Protein AF-0000000068869388 (afdb_homodimer)

Secondary structure (DSSP, 8-state):
--------------------STT-----S--------EEEEEEHHHHHTSTT---SHHHHHHHHTT--SEEEEEEEPPPTTPPPEEE-STTEEEE---SSGGG---HHHHHHHHHHSSS-S-TT--EEEE---HHHHHHHHHTT-EEE-HHHIIIIIHHHHTT----GGGS-TT-----/--------------------STT-----S--------EEEEEEHHHHHTSTTPPPSHHHHHHHHTT--SEEEEEEEPPPTTPPPEEE-STTEEEE---SSGGG---HHHHHHHHHHSSS-S-TT--EEEE---HHHHHHHHHTT-EEE-HHHIIIIIHHHHTT----GGGS-TT-----

Sequence (358 aa):
MWLAPCLLGLVALRPAANLPVAMLAPPERRDRMQRSRAVIYVDGNNLMAQRKVTKGREALAARLAGVRGAEVVLVFDGREGESHVESGHDPRVVVTSGGEGSERESADEWIVEQLYGGTSPSRTTDVSIVTADKLLRREAQRAAAATINPVKFWRRYLPRLKGLKTDYSNAPRGEPEDAMWLAPCLLGLVALRPAANLPVAMLAPPERRDRMQRSRAVIYVDGNNLMAQRKVTKGREALAARLAGVRGAEVVLVFDGREGESHVESGHDPRVVVTSGGEGSERESADEWIVEQLYGGTSPSRTTDVSIVTADKLLRREAQRAAAATINPVKFWRRYLPRLKGLKTDYSNAPRGEPEDA

Structure (mmCIF, N/CA/C/O backbone):
data_AF-0000000068869388-model_v1
#
loop_
_entity.id
_entity.type
_entity.pdbx_description
1 polymer 'RNase NYN domain-containing protein'
#
loop_
_atom_site.group_PDB
_atom_site.id
_atom_site.type_symbol
_atom_site.label_atom_id
_atom_site.label_alt_id
_atom_site.label_comp_id
_atom_site.label_asym_id
_atom_site.label_entity_id
_atom_site.label_seq_id
_atom_site.pdbx_PDB_ins_code
_atom_site.Cartn_x
_atom_site.Cartn_y
_atom_site.Cartn_z
_atom_site.occupancy
_atom_site.B_iso_or_equiv
_atom_site.auth_seq_id
_atom_site.auth_comp_id
_atom_site.auth_asym_id
_atom_site.auth_atom_id
_atom_site.pdbx_PDB_model_num
ATOM 1 N N . MET A 1 1 ? 49.438 -98.25 24.859 1 31.75 1 MET A N 1
ATOM 2 C CA . MET A 1 1 ? 48.375 -97.25 24.781 1 31.75 1 MET A CA 1
ATOM 3 C C . MET A 1 1 ? 48.844 -96 24.016 1 31.75 1 MET A C 1
ATOM 5 O O . MET A 1 1 ? 49.656 -95.188 24.516 1 31.75 1 MET A O 1
ATOM 9 N N . TRP A 1 2 ? 48.906 -96.125 22.625 1 33.31 2 TRP A N 1
ATOM 10 C CA . TRP A 1 2 ? 49.562 -95.438 21.516 1 33.31 2 TRP A CA 1
ATOM 11 C C . TRP A 1 2 ? 48.969 -94.062 21.281 1 33.31 2 TRP A C 1
ATOM 13 O O . TRP A 1 2 ? 47.75 -93.875 21.297 1 33.31 2 TRP A O 1
ATOM 23 N N . LEU A 1 3 ? 49.656 -92.938 21.641 1 37.38 3 LEU A N 1
ATOM 24 C CA . LEU A 1 3 ? 49.5 -91.5 21.672 1 37.38 3 LEU A CA 1
ATOM 25 C C . LEU A 1 3 ? 49.281 -90.938 20.281 1 37.38 3 LEU A C 1
ATOM 27 O O . LEU A 1 3 ? 50.156 -91.125 19.406 1 37.38 3 LEU A O 1
ATOM 31 N N . ALA A 1 4 ? 48.062 -91 19.703 1 41.34 4 ALA A N 1
ATOM 32 C CA . ALA A 1 4 ? 47.719 -90.75 18.312 1 41.34 4 ALA A CA 1
ATOM 33 C C . ALA A 1 4 ? 48 -89.312 17.969 1 41.34 4 ALA A C 1
ATOM 35 O O . ALA A 1 4 ? 47.594 -88.375 18.719 1 41.34 4 ALA A O 1
ATOM 36 N N . PRO A 1 5 ? 48.906 -88.938 17.047 1 40.25 5 PRO A N 1
ATOM 37 C CA . PRO A 1 5 ? 49.438 -87.625 16.688 1 40.25 5 PRO A CA 1
ATOM 38 C C . PRO A 1 5 ? 48.344 -86.688 16.141 1 40.25 5 PRO A C 1
ATOM 40 O O . PRO A 1 5 ? 47.438 -87.188 15.469 1 40.25 5 PRO A O 1
ATOM 43 N N . CYS A 1 6 ? 48 -85.625 16.812 1 39.12 6 CYS A N 1
ATOM 44 C CA . CYS A 1 6 ? 46.969 -84.562 16.594 1 39.12 6 CYS A CA 1
ATOM 45 C C . CYS A 1 6 ? 47.281 -83.75 15.336 1 39.12 6 CYS A C 1
ATOM 47 O O . CYS A 1 6 ? 48.312 -83.062 15.266 1 39.12 6 CYS A O 1
ATOM 49 N N . LEU A 1 7 ? 47.094 -84.375 14.133 1 36.12 7 LEU A N 1
ATOM 50 C CA . LEU A 1 7 ? 47.438 -83.688 12.867 1 36.12 7 LEU A CA 1
ATOM 51 C C . LEU A 1 7 ? 46.812 -82.312 12.75 1 36.12 7 LEU A C 1
ATOM 53 O O . LEU A 1 7 ? 45.594 -82.188 12.844 1 36.12 7 LEU A O 1
ATOM 57 N N . LEU A 1 8 ? 47.531 -81.25 13 1 37.53 8 LEU A N 1
ATOM 58 C CA . LEU A 1 8 ? 47.281 -79.812 12.93 1 37.53 8 LEU A CA 1
ATOM 59 C C . LEU A 1 8 ? 46.812 -79.438 11.531 1 37.53 8 LEU A C 1
ATOM 61 O O . LEU A 1 8 ? 47.562 -79.625 10.555 1 37.53 8 LEU A O 1
ATOM 65 N N . GLY A 1 9 ? 45.531 -79.625 11.188 1 34.81 9 GLY A N 1
ATOM 66 C CA . GLY A 1 9 ? 44.969 -79.312 9.875 1 34.81 9 GLY A CA 1
ATOM 67 C C . GLY A 1 9 ? 45.219 -77.938 9.367 1 34.81 9 GLY A C 1
ATOM 68 O O . GLY A 1 9 ? 45.062 -76.938 10.102 1 34.81 9 GLY A O 1
ATOM 69 N N . LEU A 1 10 ? 46.125 -77.75 8.406 1 36.97 10 LEU A N 1
ATOM 70 C CA . LEU A 1 10 ? 46.562 -76.562 7.684 1 36.97 10 LEU A CA 1
ATOM 71 C C . LEU A 1 10 ? 45.344 -75.812 7.113 1 36.97 10 LEU A C 1
ATOM 73 O O . LEU A 1 10 ? 44.594 -76.375 6.32 1 36.97 10 LEU A O 1
ATOM 77 N N . VAL A 1 11 ? 44.812 -74.812 7.82 1 36.09 11 VAL A N 1
ATOM 78 C CA . VAL A 1 11 ? 43.719 -73.938 7.426 1 36.09 11 VAL A CA 1
ATOM 79 C C . VAL A 1 11 ? 44.094 -73.188 6.141 1 36.09 11 VAL A C 1
ATOM 81 O O . VAL A 1 11 ? 45.062 -72.438 6.102 1 36.09 11 VAL A O 1
ATOM 84 N N . ALA A 1 12 ? 43.875 -73.812 4.938 1 37.16 12 ALA A N 1
ATOM 85 C CA . ALA A 1 12 ? 44.125 -73.188 3.643 1 37.16 12 ALA A CA 1
ATOM 86 C C . ALA A 1 12 ? 43.469 -71.812 3.582 1 37.16 12 ALA A C 1
ATOM 88 O O . ALA A 1 12 ? 42.25 -71.688 3.846 1 37.16 12 ALA A O 1
ATOM 89 N N . LEU A 1 13 ? 44.188 -70.75 3.766 1 37.06 13 LEU A N 1
ATOM 90 C CA . LEU A 1 13 ? 43.812 -69.375 3.645 1 37.06 13 LEU A CA 1
ATOM 91 C C . LEU A 1 13 ? 43.219 -69.062 2.277 1 37.06 13 LEU A C 1
ATOM 93 O O . LEU A 1 13 ? 43.844 -69.312 1.246 1 37.06 13 LEU A O 1
ATOM 97 N N . ARG A 1 14 ? 41.906 -69.312 2.107 1 39.53 14 ARG A N 1
ATOM 98 C CA . ARG A 1 14 ? 41.219 -69 0.845 1 39.53 14 ARG A CA 1
ATOM 99 C C . ARG A 1 14 ? 41.594 -67.625 0.32 1 39.53 14 ARG A C 1
ATOM 101 O O . ARG A 1 14 ? 41.625 -66.688 1.077 1 39.53 14 ARG A O 1
ATOM 108 N N . PRO A 1 15 ? 42.219 -67.562 -0.832 1 37.34 15 PRO A N 1
ATOM 109 C CA . PRO A 1 15 ? 42.625 -66.312 -1.414 1 37.34 15 PRO A CA 1
ATOM 110 C C . PRO A 1 15 ? 41.531 -65.25 -1.364 1 37.34 15 PRO A C 1
ATOM 112 O O . PRO A 1 15 ? 40.344 -65.562 -1.34 1 37.34 15 PRO A O 1
ATOM 115 N N . ALA A 1 16 ? 41.844 -64.062 -0.867 1 36.88 16 ALA A N 1
ATOM 116 C CA . ALA A 1 16 ? 41.062 -62.812 -0.745 1 36.88 16 ALA A CA 1
ATOM 117 C C . ALA A 1 16 ? 40.375 -62.469 -2.059 1 36.88 16 ALA A C 1
ATOM 119 O O . ALA A 1 16 ? 41 -62.5 -3.123 1 36.88 16 ALA A O 1
ATOM 120 N N . ALA A 1 17 ? 39.062 -62.719 -2.084 1 36.84 17 ALA A N 1
ATOM 121 C CA . ALA A 1 17 ? 38.125 -62.406 -3.174 1 36.84 17 ALA A CA 1
ATOM 122 C C . ALA A 1 17 ? 38.438 -61.062 -3.787 1 36.84 17 ALA A C 1
ATOM 124 O O . ALA A 1 17 ? 39 -60.188 -3.121 1 36.84 17 ALA A O 1
ATOM 125 N N . ASN A 1 18 ? 38.531 -60.969 -5.133 1 38.16 18 ASN A N 1
ATOM 126 C CA . ASN A 1 18 ? 38.719 -59.844 -6.043 1 38.16 18 ASN A CA 1
ATOM 127 C C . ASN A 1 18 ? 37.875 -58.656 -5.613 1 38.16 18 ASN A C 1
ATOM 129 O O . ASN A 1 18 ? 36.688 -58.781 -5.336 1 38.16 18 ASN A O 1
ATOM 133 N N . LEU A 1 19 ? 38.5 -57.625 -5.02 1 40.81 19 LEU A N 1
ATOM 134 C CA . LEU A 1 19 ? 37.875 -56.344 -4.707 1 40.81 19 LEU A CA 1
ATOM 135 C C . LEU A 1 19 ? 37.125 -55.781 -5.906 1 40.81 19 LEU A C 1
ATOM 137 O O . LEU A 1 19 ? 37.656 -55.75 -7.02 1 40.81 19 LEU A O 1
ATOM 141 N N . PRO A 1 20 ? 35.781 -55.969 -5.969 1 38.16 20 PRO A N 1
ATOM 142 C CA . PRO A 1 20 ? 35.031 -55.531 -7.148 1 38.16 20 PRO A CA 1
ATOM 143 C C . PRO A 1 20 ? 35.438 -54.094 -7.574 1 38.16 20 PRO A C 1
ATOM 145 O O . PRO A 1 20 ? 35.688 -53.25 -6.727 1 38.16 20 PRO A O 1
ATOM 148 N N . VAL A 1 21 ? 36.062 -53.875 -8.758 1 40.44 21 VAL A N 1
ATOM 149 C CA . VAL A 1 21 ? 36.375 -52.656 -9.492 1 40.44 21 VAL A CA 1
ATOM 150 C C . VAL A 1 21 ? 35.156 -51.719 -9.484 1 40.44 21 VAL A C 1
ATOM 152 O O . VAL A 1 21 ? 35.156 -50.688 -10.172 1 40.44 21 VAL A O 1
ATOM 155 N N . ALA A 1 22 ? 33.969 -52.188 -8.992 1 39.66 22 ALA A N 1
ATOM 156 C CA . ALA A 1 22 ? 32.781 -51.406 -9.266 1 39.66 22 ALA A CA 1
ATOM 157 C C . ALA A 1 22 ? 32.906 -50 -8.711 1 39.66 22 ALA A C 1
ATOM 159 O O . ALA A 1 22 ? 31.953 -49.219 -8.703 1 39.66 22 ALA A O 1
ATOM 160 N N . MET A 1 23 ? 34 -49.656 -7.965 1 38.88 23 MET A N 1
ATOM 161 C CA . MET A 1 23 ? 33.875 -48.375 -7.266 1 38.88 23 MET A CA 1
ATOM 162 C C . MET A 1 23 ? 33.812 -47.219 -8.25 1 38.88 23 MET A C 1
ATOM 164 O O . MET A 1 23 ? 33.438 -46.125 -7.891 1 38.88 23 MET A O 1
ATOM 168 N N . LEU A 1 24 ? 34.656 -47.344 -9.305 1 38.91 24 LEU A N 1
ATOM 169 C CA . LEU A 1 24 ? 34.875 -46.062 -9.961 1 38.91 24 LEU A CA 1
ATOM 170 C C . LEU A 1 24 ? 33.625 -45.656 -10.734 1 38.91 24 LEU A C 1
ATOM 172 O O . LEU A 1 24 ? 33.531 -45.875 -11.945 1 38.91 24 LEU A O 1
ATOM 176 N N . ALA A 1 25 ? 32.5 -46.062 -10.43 1 40.09 25 ALA A N 1
ATOM 177 C CA . ALA A 1 25 ? 31.484 -45.469 -11.32 1 40.09 25 ALA A CA 1
ATOM 178 C C . ALA A 1 25 ? 31.641 -43.969 -11.422 1 40.09 25 ALA A C 1
ATOM 180 O O . ALA A 1 25 ? 31.812 -43.281 -10.414 1 40.09 25 ALA A O 1
ATOM 181 N N . PRO A 1 26 ? 32.156 -43.438 -12.57 1 41.59 26 PRO A N 1
ATOM 182 C CA . PRO A 1 26 ? 32.281 -42 -12.625 1 41.59 26 PRO A CA 1
ATOM 183 C C . PRO A 1 26 ? 31.047 -41.25 -12.047 1 41.59 26 PRO A C 1
ATOM 185 O O . PRO A 1 26 ? 29.953 -41.812 -12.062 1 41.59 26 PRO A O 1
ATOM 188 N N . PRO A 1 27 ? 31.25 -40.406 -11.078 1 41.66 27 PRO A N 1
ATOM 189 C CA . PRO A 1 27 ? 30.078 -39.656 -10.625 1 41.66 27 PRO A CA 1
ATOM 190 C C . PRO A 1 27 ? 29.172 -39.219 -11.773 1 41.66 27 PRO A C 1
ATOM 192 O O . PRO A 1 27 ? 29.625 -38.5 -12.68 1 41.66 27 PRO A O 1
ATOM 195 N N . GLU A 1 28 ? 28.438 -40.031 -12.5 1 36.59 28 GLU A N 1
ATOM 196 C CA . GLU A 1 28 ? 27.484 -39.562 -13.508 1 36.59 28 GLU A CA 1
ATOM 197 C C . GLU A 1 28 ? 27.031 -38.156 -13.242 1 36.59 28 GLU A C 1
ATOM 199 O O . GLU A 1 28 ? 27.234 -37.625 -12.148 1 36.59 28 GLU A O 1
ATOM 204 N N . ARG A 1 29 ? 25.828 -37.688 -14.094 1 38.09 29 ARG A N 1
ATOM 205 C CA . ARG A 1 29 ? 25.109 -36.469 -14.453 1 38.09 29 ARG A CA 1
ATOM 206 C C . ARG A 1 29 ? 24.516 -35.812 -13.227 1 38.09 29 ARG A C 1
ATOM 208 O O . ARG A 1 29 ? 23.359 -36.094 -12.859 1 38.09 29 ARG A O 1
ATOM 215 N N . ARG A 1 30 ? 24.953 -36.031 -12.125 1 40.06 30 ARG A N 1
ATOM 216 C CA . ARG A 1 30 ? 24.484 -35.125 -11.094 1 40.06 30 ARG A CA 1
ATOM 217 C C . ARG A 1 30 ? 24.406 -33.688 -11.609 1 40.06 30 ARG A C 1
ATOM 219 O O . ARG A 1 30 ? 24.141 -32.75 -10.844 1 40.06 30 ARG A O 1
ATOM 226 N N . ASP A 1 31 ? 25.234 -33.375 -12.562 1 37 31 ASP A N 1
ATOM 227 C CA . ASP A 1 31 ? 25.203 -31.984 -13.031 1 37 31 ASP A CA 1
ATOM 228 C C . ASP A 1 31 ? 23.781 -31.578 -13.438 1 37 31 ASP A C 1
ATOM 230 O O . ASP A 1 31 ? 23.609 -30.812 -14.383 1 37 31 ASP A O 1
ATOM 234 N N . ARG A 1 32 ? 22.797 -32.375 -13.391 1 37.47 32 ARG A N 1
ATOM 235 C CA . ARG A 1 32 ? 21.531 -31.688 -13.594 1 37.47 32 ARG A CA 1
ATOM 236 C C . ARG A 1 32 ? 21.531 -30.312 -12.922 1 37.47 32 ARG A C 1
ATOM 238 O O . ARG A 1 32 ? 21.656 -30.219 -11.703 1 37.47 32 ARG A O 1
ATOM 245 N N . MET A 1 33 ? 22.188 -29.281 -13.461 1 39.31 33 MET A N 1
ATOM 246 C CA . MET A 1 33 ? 22.094 -27.875 -13.086 1 39.31 33 MET A CA 1
ATOM 247 C C . MET A 1 33 ? 20.797 -27.594 -12.328 1 39.31 33 MET A C 1
ATOM 249 O O . MET A 1 33 ? 19.703 -27.828 -12.844 1 39.31 33 MET A O 1
ATOM 253 N N . GLN A 1 34 ? 20.609 -27.891 -11.195 1 42.22 34 GLN A N 1
ATOM 254 C CA . GLN A 1 34 ? 19.516 -27.438 -10.328 1 42.22 34 GLN A CA 1
ATOM 255 C C . GLN A 1 34 ? 18.859 -26.188 -10.875 1 42.22 34 GLN A C 1
ATOM 257 O O . GLN A 1 34 ? 19.422 -25.094 -10.766 1 42.22 34 GLN A O 1
ATOM 262 N N . ARG A 1 35 ? 18.453 -26.062 -12.125 1 48.44 35 ARG A N 1
ATOM 263 C CA . ARG A 1 35 ? 17.75 -24.922 -12.703 1 48.44 35 ARG A CA 1
ATOM 264 C C . ARG A 1 35 ? 17 -24.141 -11.625 1 48.44 35 ARG A C 1
ATOM 266 O O . ARG A 1 35 ? 16.188 -24.719 -10.898 1 48.44 35 ARG A O 1
ATOM 273 N N . SER A 1 36 ? 17.641 -23.391 -10.938 1 56.53 36 SER A N 1
ATOM 274 C CA . SER A 1 36 ? 17.109 -22.453 -9.953 1 56.53 36 SER A CA 1
ATOM 275 C C . SER A 1 36 ? 15.688 -22.031 -10.312 1 56.53 36 SER A C 1
ATOM 277 O O . SER A 1 36 ? 15.445 -21.516 -11.414 1 56.53 36 SER A O 1
ATOM 279 N N . ARG A 1 37 ? 14.586 -22.828 -9.906 1 75.38 37 ARG A N 1
ATOM 280 C CA . ARG A 1 37 ? 13.18 -22.672 -10.258 1 75.38 37 ARG A CA 1
ATOM 281 C C . ARG A 1 37 ? 12.695 -21.25 -9.984 1 75.38 37 ARG A C 1
ATOM 283 O O . ARG A 1 37 ? 12.961 -20.688 -8.914 1 75.38 37 ARG A O 1
ATOM 290 N N . ALA A 1 38 ? 12.242 -20.609 -11.102 1 91.62 38 ALA A N 1
ATOM 291 C CA . ALA A 1 38 ? 11.625 -19.281 -11.031 1 91.62 38 ALA A CA 1
ATOM 292 C C . ALA A 1 38 ? 10.43 -19.297 -10.078 1 91.62 38 ALA A C 1
ATOM 294 O O . ALA A 1 38 ? 9.789 -20.328 -9.891 1 91.62 38 ALA A O 1
ATOM 295 N N . VAL A 1 39 ? 10.328 -18.281 -9.352 1 95.44 39 VAL A N 1
ATOM 296 C CA . VAL A 1 39 ? 9.148 -18.109 -8.5 1 95.44 39 VAL A CA 1
ATOM 297 C C . VAL A 1 39 ? 8.359 -16.891 -8.953 1 95.44 39 VAL A C 1
ATOM 299 O O . VAL A 1 39 ? 8.938 -15.844 -9.25 1 95.44 39 VAL A O 1
ATOM 302 N N . ILE A 1 40 ? 7.066 -17.047 -9.062 1 97.25 40 ILE A N 1
ATOM 303 C CA . ILE A 1 40 ? 6.152 -15.953 -9.398 1 97.25 40 ILE A CA 1
ATOM 304 C C . ILE A 1 40 ? 5.207 -15.688 -8.234 1 97.25 40 ILE A C 1
ATOM 306 O O . ILE A 1 40 ? 4.359 -16.516 -7.914 1 97.25 40 ILE A O 1
ATOM 310 N N . TYR A 1 41 ? 5.371 -14.594 -7.578 1 98 41 TYR A N 1
ATOM 311 C CA . TYR A 1 41 ? 4.398 -14.148 -6.59 1 98 41 TYR A CA 1
ATOM 312 C C . TYR A 1 41 ? 3.242 -13.406 -7.254 1 98 41 TYR A C 1
ATOM 314 O O . TYR A 1 41 ? 3.459 -12.453 -8.008 1 98 41 TYR A O 1
ATOM 322 N N . VAL A 1 42 ? 2.051 -13.852 -6.969 1 98.88 42 VAL A N 1
ATOM 323 C CA . VAL A 1 42 ? 0.862 -13.242 -7.559 1 98.88 42 VAL A CA 1
ATOM 324 C C . VAL A 1 42 ? 0.046 -12.547 -6.473 1 98.88 42 VAL A C 1
ATOM 326 O O . VAL A 1 42 ? -0.423 -13.188 -5.531 1 98.88 42 VAL A O 1
ATOM 329 N N . ASP A 1 43 ? -0.081 -11.258 -6.562 1 98.75 43 ASP A N 1
ATOM 330 C CA . ASP A 1 43 ? -1.053 -10.531 -5.75 1 98.75 43 ASP A CA 1
ATOM 331 C C . ASP A 1 43 ? -2.48 -10.945 -6.105 1 98.75 43 ASP A C 1
ATOM 333 O O . ASP A 1 43 ? -3.062 -10.422 -7.059 1 98.75 43 ASP A O 1
ATOM 337 N N . GLY A 1 44 ? -2.998 -11.797 -5.328 1 98.81 44 GLY A N 1
ATOM 338 C CA . GLY A 1 44 ? -4.293 -12.391 -5.625 1 98.81 44 GLY A CA 1
ATOM 339 C C . GLY A 1 44 ? -5.426 -11.383 -5.625 1 98.81 44 GLY A C 1
ATOM 340 O O . GLY A 1 44 ? -6.336 -11.461 -6.449 1 98.81 44 GLY A O 1
ATOM 341 N N . ASN A 1 45 ? -5.43 -10.422 -4.684 1 97.5 45 ASN A N 1
ATOM 342 C CA . ASN A 1 45 ? -6.469 -9.398 -4.645 1 97.5 45 ASN A CA 1
ATOM 343 C C . ASN A 1 45 ? -6.445 -8.523 -5.898 1 97.5 45 ASN A C 1
ATOM 345 O O . ASN A 1 45 ? -7.484 -8.281 -6.512 1 97.5 45 ASN A O 1
ATOM 349 N N . ASN A 1 46 ? -5.258 -8.125 -6.238 1 96.75 46 ASN A N 1
ATOM 350 C CA . ASN A 1 46 ? -5.098 -7.273 -7.414 1 96.75 46 ASN A CA 1
ATOM 351 C C . ASN A 1 46 ? -5.453 -8.016 -8.695 1 96.75 46 ASN A C 1
ATOM 353 O O . ASN A 1 46 ? -6.109 -7.461 -9.578 1 96.75 46 ASN A O 1
ATOM 357 N N . LEU A 1 47 ? -5.062 -9.273 -8.812 1 98.31 47 LEU A N 1
ATOM 358 C CA . LEU A 1 47 ? -5.402 -10.055 -9.992 1 98.31 47 LEU A CA 1
ATOM 359 C C . LEU A 1 47 ? -6.91 -10.273 -10.086 1 98.31 47 LEU A C 1
ATOM 361 O O . LEU A 1 47 ? -7.508 -10.055 -11.141 1 98.31 47 LEU A O 1
ATOM 365 N N . MET A 1 48 ? -7.461 -10.656 -9.008 1 97.62 48 MET A N 1
ATOM 366 C CA . MET A 1 48 ? -8.883 -10.977 -8.953 1 97.62 48 MET A CA 1
ATOM 367 C C . MET A 1 48 ? -9.727 -9.742 -9.242 1 97.62 48 MET A C 1
ATOM 369 O O . MET A 1 48 ? -10.859 -9.859 -9.727 1 97.62 48 MET A O 1
ATOM 373 N N . ALA A 1 49 ? -9.25 -8.594 -9.016 1 94.62 49 ALA A N 1
ATOM 374 C CA . ALA A 1 49 ? -9.977 -7.34 -9.211 1 94.62 49 ALA A CA 1
ATOM 375 C C . ALA A 1 49 ? -10.07 -6.988 -10.695 1 94.62 49 ALA A C 1
ATOM 377 O O . ALA A 1 49 ? -10.867 -6.129 -11.086 1 94.62 49 ALA A O 1
ATOM 378 N N . GLN A 1 50 ? -9.211 -7.566 -11.492 1 95.44 50 GLN A N 1
ATOM 379 C CA . GLN A 1 50 ? -9.219 -7.254 -12.922 1 95.44 50 GLN A CA 1
ATOM 380 C C . GLN A 1 50 ? -10.492 -7.773 -13.586 1 95.44 50 GLN A C 1
ATOM 382 O O . GLN A 1 50 ? -11.047 -8.789 -13.164 1 95.44 50 GLN A O 1
ATOM 387 N N . ARG A 1 51 ? -10.836 -7.02 -14.641 1 92.69 51 ARG A N 1
ATOM 388 C CA . ARG A 1 51 ? -12 -7.449 -15.406 1 92.69 51 ARG A CA 1
ATOM 389 C C . ARG A 1 51 ? -11.742 -8.797 -16.078 1 92.69 51 ARG A C 1
ATOM 391 O O . ARG A 1 51 ? -10.641 -9.055 -16.562 1 92.69 51 ARG A O 1
ATOM 398 N N . LYS A 1 52 ? -12.695 -9.766 -16.062 1 94.5 52 LYS A N 1
ATOM 399 C CA . LYS A 1 52 ? -12.711 -11.039 -16.781 1 94.5 52 LYS A CA 1
ATOM 400 C C . LYS A 1 52 ? -11.828 -12.07 -16.094 1 94.5 52 LYS A C 1
ATOM 402 O O . LYS A 1 52 ? -11.547 -13.125 -16.656 1 94.5 52 LYS A O 1
ATOM 407 N N . VAL A 1 53 ? -11.297 -11.719 -14.969 1 96.88 53 VAL A N 1
ATOM 408 C CA . VAL A 1 53 ? -10.531 -12.688 -14.188 1 96.88 53 VAL A CA 1
ATOM 409 C C . VAL A 1 53 ? -11.461 -13.445 -13.25 1 96.88 53 VAL A C 1
ATOM 411 O O . VAL A 1 53 ? -12.391 -12.859 -12.68 1 96.88 53 VAL A O 1
ATOM 414 N N . THR A 1 54 ? -11.18 -14.711 -13.117 1 96.75 54 THR A N 1
ATOM 415 C CA . THR A 1 54 ? -11.93 -15.586 -12.227 1 96.75 54 THR A CA 1
ATOM 416 C C . THR A 1 54 ? -11.992 -14.992 -10.82 1 96.75 54 THR A C 1
ATOM 418 O O . THR A 1 54 ? -11 -14.469 -10.312 1 96.75 54 THR A O 1
ATOM 421 N N . LYS A 1 55 ? -13.203 -15.125 -10.242 1 97.31 55 LYS A N 1
ATOM 422 C CA . LYS A 1 55 ? -13.406 -14.594 -8.898 1 97.31 55 LYS A CA 1
ATOM 423 C C . LYS A 1 55 ? -13.43 -15.719 -7.863 1 97.31 55 LYS A C 1
ATOM 425 O O . LYS A 1 55 ? -13.805 -16.844 -8.18 1 97.31 55 LYS A O 1
ATOM 430 N N . GLY A 1 56 ? -12.977 -15.32 -6.629 1 97.81 56 GLY A N 1
ATOM 431 C CA . GLY A 1 56 ? -12.914 -16.297 -5.555 1 97.81 56 GLY A CA 1
ATOM 432 C C . GLY A 1 56 ? -11.539 -16.906 -5.375 1 97.81 56 GLY A C 1
ATOM 433 O O . GLY A 1 56 ? -10.875 -17.25 -6.355 1 97.81 56 GLY A O 1
ATOM 434 N N . ARG A 1 57 ? -11.148 -17.062 -4.207 1 98 57 ARG A N 1
ATOM 435 C CA . ARG A 1 57 ? -9.797 -17.516 -3.895 1 98 57 ARG A CA 1
ATOM 436 C C . ARG A 1 57 ? -9.547 -18.922 -4.426 1 98 57 ARG A C 1
ATOM 438 O O . ARG A 1 57 ? -8.539 -19.172 -5.102 1 98 57 ARG A O 1
ATOM 445 N N . GLU A 1 58 ? -10.5 -19.844 -4.125 1 97.62 58 GLU A N 1
ATOM 446 C CA . GLU A 1 58 ? -10.328 -21.234 -4.527 1 97.62 58 GLU A CA 1
ATOM 447 C C . GLU A 1 58 ? -10.383 -21.391 -6.047 1 97.62 58 GLU A C 1
ATOM 449 O O . GLU A 1 58 ? -9.586 -22.109 -6.637 1 97.62 58 GLU A O 1
ATOM 454 N N . ALA A 1 59 ? -11.305 -20.703 -6.609 1 98.19 59 ALA A N 1
ATOM 455 C CA . ALA A 1 59 ? -11.477 -20.781 -8.062 1 98.19 59 ALA A CA 1
ATOM 456 C C . ALA A 1 59 ? -10.266 -20.203 -8.781 1 98.19 59 ALA A C 1
ATOM 458 O O . ALA A 1 59 ? -9.812 -20.75 -9.789 1 98.19 59 ALA A O 1
ATOM 459 N N . LEU A 1 60 ? -9.781 -19.094 -8.266 1 98.5 60 LEU A N 1
ATOM 460 C CA . LEU A 1 60 ? -8.602 -18.484 -8.867 1 98.5 60 LEU A CA 1
ATOM 461 C C . LEU A 1 60 ? -7.395 -19.406 -8.75 1 98.5 60 LEU A C 1
ATOM 463 O O . LEU A 1 60 ? -6.641 -19.578 -9.711 1 98.5 60 LEU A O 1
ATOM 467 N N . ALA A 1 61 ? -7.219 -19.984 -7.633 1 98.5 61 ALA A N 1
ATOM 468 C CA . ALA A 1 61 ? -6.121 -20.938 -7.426 1 98.5 61 ALA A CA 1
ATOM 469 C C . ALA A 1 61 ? -6.184 -22.078 -8.438 1 98.5 61 ALA A C 1
ATOM 471 O O . ALA A 1 61 ? -5.16 -22.469 -9 1 98.5 61 ALA A O 1
ATOM 472 N N . ALA A 1 62 ? -7.379 -22.578 -8.609 1 98.06 62 ALA A N 1
ATOM 473 C CA . ALA A 1 62 ? -7.555 -23.672 -9.547 1 98.06 62 ALA A CA 1
ATOM 474 C C . ALA A 1 62 ? -7.121 -23.281 -10.953 1 98.06 62 ALA A C 1
ATOM 476 O O . ALA A 1 62 ? -6.535 -24.078 -11.688 1 98.06 62 ALA A O 1
ATOM 477 N N . ARG A 1 63 ? -7.367 -22.031 -11.273 1 97.31 63 ARG A N 1
ATOM 478 C CA . ARG A 1 63 ? -7.031 -21.547 -12.609 1 97.31 63 ARG A CA 1
ATOM 479 C C . ARG A 1 63 ? -5.523 -21.375 -12.766 1 97.31 63 ARG A C 1
ATOM 481 O O . ARG A 1 63 ? -5 -21.406 -13.883 1 97.31 63 ARG A O 1
ATOM 488 N N . LEU A 1 64 ? -4.797 -21.219 -11.711 1 98 64 LEU A N 1
ATOM 489 C CA . LEU A 1 64 ? -3.357 -20.984 -11.758 1 98 64 LEU A CA 1
ATOM 490 C C . LEU A 1 64 ? -2.586 -22.297 -11.672 1 98 64 LEU A C 1
ATOM 492 O O . LEU A 1 64 ? -1.361 -22.312 -11.812 1 98 64 LEU A O 1
ATOM 496 N N . ALA A 1 65 ? -3.309 -23.359 -11.438 1 97.25 65 ALA A N 1
ATOM 497 C CA . ALA A 1 65 ? -2.662 -24.672 -11.367 1 97.25 65 ALA A CA 1
ATOM 498 C C . ALA A 1 65 ? -2.113 -25.078 -12.727 1 97.25 65 ALA A C 1
ATOM 500 O O . ALA A 1 65 ? -2.641 -24.688 -13.766 1 97.25 65 ALA A O 1
ATOM 501 N N . GLY A 1 66 ? -1.031 -25.812 -12.664 1 95.69 66 GLY A N 1
ATOM 502 C CA . GLY A 1 66 ? -0.525 -26.422 -13.891 1 95.69 66 GLY A CA 1
ATOM 503 C C . GLY A 1 66 ? 0.541 -25.594 -14.57 1 95.69 66 GLY A C 1
ATOM 504 O O . GLY A 1 66 ? 0.889 -25.859 -15.727 1 95.69 66 GLY A O 1
ATOM 505 N N . VAL A 1 67 ? 1.013 -24.562 -13.898 1 94.62 67 VAL A N 1
ATOM 506 C CA . VAL A 1 67 ? 2.105 -23.75 -14.43 1 94.62 67 VAL A CA 1
ATOM 507 C C . VAL A 1 67 ? 3.398 -24.562 -14.43 1 94.62 67 VAL A C 1
ATOM 509 O O . VAL A 1 67 ? 3.719 -25.234 -13.438 1 94.62 67 VAL A O 1
ATOM 512 N N . ARG A 1 68 ? 4.141 -24.484 -15.516 1 92 68 ARG A N 1
ATOM 513 C CA . ARG A 1 68 ? 5.387 -25.219 -15.664 1 92 68 ARG A CA 1
ATOM 514 C C . ARG A 1 68 ? 6.59 -24.297 -15.602 1 92 68 ARG A C 1
ATOM 516 O O . ARG A 1 68 ? 6.527 -23.156 -16.094 1 92 68 ARG A O 1
ATOM 523 N N . GLY A 1 69 ? 7.688 -24.766 -15 1 89.44 69 GLY A N 1
ATOM 524 C CA . GLY A 1 69 ? 8.945 -24.031 -15.031 1 89.44 69 GLY A CA 1
ATOM 525 C C . GLY A 1 69 ? 9.055 -22.969 -13.961 1 89.44 69 GLY A C 1
ATOM 526 O O . GLY A 1 69 ? 10.062 -22.266 -13.875 1 89.44 69 GLY A O 1
ATOM 527 N N . ALA A 1 70 ? 7.988 -22.781 -13.211 1 92.69 70 ALA A N 1
ATOM 528 C CA . ALA A 1 70 ? 8.016 -21.812 -12.125 1 92.69 70 ALA A CA 1
ATOM 529 C C . ALA A 1 70 ? 7.09 -22.219 -10.984 1 92.69 70 ALA A C 1
ATOM 531 O O . ALA A 1 70 ? 6.051 -22.844 -11.219 1 92.69 70 ALA A O 1
ATOM 532 N N . GLU A 1 71 ? 7.516 -21.891 -9.867 1 94.94 71 GLU A N 1
ATOM 533 C CA . GLU A 1 71 ? 6.609 -21.984 -8.727 1 94.94 71 GLU A CA 1
ATOM 534 C C . GLU A 1 71 ? 5.719 -20.75 -8.625 1 94.94 71 GLU A C 1
ATOM 536 O O . GLU A 1 71 ? 6.211 -19.609 -8.648 1 94.94 71 GLU A O 1
ATOM 541 N N . VAL A 1 72 ? 4.402 -20.984 -8.555 1 97.5 72 VAL A N 1
ATOM 542 C CA . VAL A 1 72 ? 3.461 -19.875 -8.391 1 97.5 72 VAL A CA 1
ATOM 543 C C . VAL A 1 72 ? 3.018 -19.797 -6.93 1 97.5 72 VAL A C 1
ATOM 545 O O . VAL A 1 72 ? 2.586 -20.797 -6.348 1 97.5 72 VAL A O 1
ATOM 548 N N . VAL A 1 73 ? 3.201 -18.672 -6.363 1 98.38 73 VAL A N 1
ATOM 549 C CA . VAL A 1 73 ? 2.705 -18.391 -5.023 1 98.38 73 VAL A CA 1
ATOM 550 C C . VAL A 1 73 ? 1.613 -17.328 -5.09 1 98.38 73 VAL A C 1
ATOM 552 O O . VAL A 1 73 ? 1.891 -16.156 -5.391 1 98.38 73 VAL A O 1
ATOM 555 N N . LEU A 1 74 ? 0.413 -17.734 -4.84 1 98.81 74 LEU A N 1
ATOM 556 C CA . LEU A 1 74 ? -0.769 -16.891 -4.863 1 98.81 74 LEU A CA 1
ATOM 557 C C . LEU A 1 74 ? -1.061 -16.328 -3.473 1 98.81 74 LEU A C 1
ATOM 559 O O . LEU A 1 74 ? -1.306 -17.078 -2.533 1 98.81 74 LEU A O 1
ATOM 563 N N . VAL A 1 75 ? -1.038 -14.992 -3.326 1 98.75 75 VAL A N 1
ATOM 564 C CA . VAL A 1 75 ? -1.072 -14.375 -2.006 1 98.75 75 VAL A CA 1
ATOM 565 C C . VAL A 1 75 ? -2.322 -13.508 -1.874 1 98.75 75 VAL A C 1
ATOM 567 O O . VAL A 1 75 ? -2.59 -12.656 -2.727 1 98.75 75 VAL A O 1
ATOM 570 N N . PHE A 1 76 ? -3.143 -13.734 -0.754 1 98.62 76 PHE A N 1
ATOM 571 C CA . PHE A 1 76 ? -4.344 -12.961 -0.48 1 98.62 76 PHE A CA 1
ATOM 572 C C . PHE A 1 76 ? -4.242 -12.266 0.876 1 98.62 76 PHE A C 1
ATOM 574 O O . PHE A 1 76 ? -3.672 -12.82 1.818 1 98.62 76 PHE A O 1
ATOM 581 N N . ASP A 1 77 ? -4.824 -11.102 0.916 1 96.81 77 ASP A N 1
ATOM 582 C CA . ASP A 1 77 ? -5.086 -10.516 2.229 1 96.81 77 ASP A CA 1
ATOM 583 C C . ASP A 1 77 ? -6.078 -11.367 3.018 1 96.81 77 ASP A C 1
ATOM 585 O O . ASP A 1 77 ? -7.105 -11.789 2.48 1 96.81 77 ASP A O 1
ATOM 589 N N . GLY A 1 78 ? -5.715 -11.57 4.258 1 96.94 78 GLY A N 1
ATOM 590 C CA . GLY A 1 78 ? -6.711 -12.18 5.125 1 96.94 78 GLY A CA 1
ATOM 591 C C . GLY A 1 78 ? -7.871 -11.266 5.445 1 96.94 78 GLY A C 1
ATOM 592 O O . GLY A 1 78 ? -7.711 -10.039 5.48 1 96.94 78 GLY A O 1
ATOM 593 N N . ARG A 1 79 ? -8.984 -11.898 5.652 1 92.94 79 ARG A N 1
ATOM 594 C CA . ARG A 1 79 ? -10.148 -11.172 6.148 1 92.94 79 ARG A CA 1
ATOM 595 C C . ARG A 1 79 ? -10.086 -11.008 7.664 1 92.94 79 ARG A C 1
ATOM 597 O O . ARG A 1 79 ? -9.266 -11.648 8.328 1 92.94 79 ARG A O 1
ATOM 604 N N . GLU A 1 80 ? -10.961 -10.172 8.172 1 90.75 80 GLU A N 1
ATOM 605 C CA . GLU A 1 80 ? -11.031 -10.016 9.625 1 90.75 80 GLU A CA 1
ATOM 606 C C . GLU A 1 80 ? -11.258 -11.359 10.312 1 90.75 80 GLU A C 1
ATOM 608 O O . GLU A 1 80 ? -12.141 -12.125 9.906 1 90.75 80 GLU A O 1
ATOM 613 N N . GLY A 1 81 ? -10.445 -11.664 11.312 1 91.12 81 GLY A N 1
ATOM 614 C CA . GLY A 1 81 ? -10.594 -12.898 12.062 1 91.12 81 GLY A CA 1
ATOM 615 C C . GLY A 1 81 ? -9.797 -14.055 11.477 1 91.12 81 GLY A C 1
ATOM 616 O O . GLY A 1 81 ? -9.617 -15.086 12.133 1 91.12 81 GLY A O 1
ATOM 617 N N . GLU A 1 82 ? -9.328 -13.914 10.211 1 93.56 82 GLU A N 1
ATOM 618 C CA . GLU A 1 82 ? -8.547 -14.984 9.594 1 93.56 82 GLU A CA 1
ATOM 619 C C . GLU A 1 82 ? -7.078 -14.898 10.008 1 93.56 82 GLU A C 1
ATOM 621 O O . GLU A 1 82 ? -6.516 -13.805 10.094 1 93.56 82 GLU A O 1
ATOM 626 N N . SER A 1 83 ? -6.555 -15.977 10.32 1 94.25 83 SER A N 1
ATOM 627 C CA . SER A 1 83 ? -5.129 -16.094 10.602 1 94.25 83 SER A CA 1
ATOM 628 C C . SER A 1 83 ? -4.344 -16.484 9.359 1 94.25 83 SER A C 1
ATOM 630 O O . SER A 1 83 ? -4.926 -16.922 8.367 1 94.25 83 SER A O 1
ATOM 632 N N . HIS A 1 84 ? -3.041 -16.266 9.445 1 96.25 84 HIS A N 1
ATOM 633 C CA . HIS A 1 84 ? -2.158 -16.656 8.352 1 96.25 84 HIS A CA 1
ATOM 634 C C . HIS A 1 84 ? -2.295 -18.141 8.039 1 96.25 84 HIS A C 1
ATOM 636 O O . HIS A 1 84 ? -2.223 -18.984 8.945 1 96.25 84 HIS A O 1
ATOM 642 N N . VAL A 1 85 ? -2.498 -18.453 6.781 1 96.94 85 VAL A N 1
ATOM 643 C CA . VAL A 1 85 ? -2.592 -19.844 6.348 1 96.94 85 VAL A CA 1
ATOM 644 C C . VAL A 1 85 ? -1.845 -20.031 5.027 1 96.94 85 VAL A C 1
ATOM 646 O O . VAL A 1 85 ? -1.921 -19.172 4.141 1 96.94 85 VAL A O 1
ATOM 649 N N . GLU A 1 86 ? -1.115 -21.062 4.957 1 97.19 86 GLU A N 1
ATOM 650 C CA . GLU A 1 86 ? -0.505 -21.5 3.703 1 97.19 86 GLU A CA 1
ATOM 651 C C . GLU A 1 86 ? -1.006 -22.875 3.293 1 97.19 86 GLU A C 1
ATOM 653 O O . GLU A 1 86 ? -1.105 -23.781 4.129 1 97.19 86 GLU A O 1
ATOM 658 N N . SER A 1 87 ? -1.422 -22.953 2.053 1 96.38 87 SER A N 1
ATOM 659 C CA . SER A 1 87 ? -1.954 -24.234 1.581 1 96.38 87 SER A CA 1
ATOM 660 C C . SER A 1 87 ? -1.602 -24.469 0.117 1 96.38 87 SER A C 1
ATOM 662 O O . SER A 1 87 ? -1.235 -23.531 -0.6 1 96.38 87 SER A O 1
ATOM 664 N N . GLY A 1 88 ? -1.595 -25.719 -0.24 1 93.81 88 GLY A N 1
ATOM 665 C CA . GLY A 1 88 ? -1.403 -26.078 -1.633 1 93.81 88 GLY A CA 1
ATOM 666 C C . GLY A 1 88 ? 0.049 -26.047 -2.068 1 93.81 88 GLY A C 1
ATOM 667 O O . GLY A 1 88 ? 0.92 -25.625 -1.301 1 93.81 88 GLY A O 1
ATOM 668 N N . HIS A 1 89 ? 0.262 -26.594 -3.332 1 93.38 89 HIS A N 1
ATOM 669 C CA . HIS A 1 89 ? 1.609 -26.609 -3.891 1 93.38 89 HIS A CA 1
ATOM 670 C C . HIS A 1 89 ? 1.6 -26.188 -5.359 1 93.38 89 HIS A C 1
ATOM 672 O O . HIS A 1 89 ? 2.645 -25.859 -5.922 1 93.38 89 HIS A O 1
ATOM 678 N N . ASP A 1 90 ? 0.457 -26.266 -5.902 1 95.75 90 ASP A N 1
ATOM 679 C CA . ASP A 1 90 ? 0.3 -25.922 -7.312 1 95.75 90 ASP A CA 1
ATOM 680 C C . ASP A 1 90 ? -1.084 -25.328 -7.582 1 95.75 90 ASP A C 1
ATOM 682 O O . ASP A 1 90 ? -1.953 -26.016 -8.133 1 95.75 90 ASP A O 1
ATOM 686 N N . PRO A 1 91 ? -1.08 -24.031 -7.305 1 97.81 91 PRO A N 1
ATOM 687 C CA . PRO A 1 91 ? -0.104 -23.109 -6.719 1 97.81 91 PRO A CA 1
ATOM 688 C C . PRO A 1 91 ? -0.065 -23.188 -5.195 1 97.81 91 PRO A C 1
ATOM 690 O O . PRO A 1 91 ? -0.986 -23.719 -4.574 1 97.81 91 PRO A O 1
ATOM 693 N N . ARG A 1 92 ? 1.017 -22.75 -4.633 1 98.25 92 ARG A N 1
ATOM 694 C CA . ARG A 1 92 ? 1.001 -22.422 -3.211 1 98.25 92 ARG A CA 1
ATOM 695 C C . ARG A 1 92 ? 0.111 -21.203 -2.943 1 98.25 92 ARG A C 1
ATOM 697 O O . ARG A 1 92 ? 0.157 -20.219 -3.678 1 98.25 92 ARG A O 1
ATOM 704 N N . VAL A 1 93 ? -0.776 -21.344 -1.961 1 98.62 93 VAL A N 1
ATOM 705 C CA . VAL A 1 93 ? -1.687 -20.25 -1.627 1 98.62 93 VAL A CA 1
ATOM 706 C C . VAL A 1 93 ? -1.371 -19.719 -0.229 1 98.62 93 VAL A C 1
ATOM 708 O O . VAL A 1 93 ? -1.266 -20.5 0.725 1 98.62 93 VAL A O 1
ATOM 711 N N . VAL A 1 94 ? -1.126 -18.469 -0.147 1 98.56 94 VAL A N 1
ATOM 712 C CA . VAL A 1 94 ? -0.867 -17.812 1.127 1 98.56 94 VAL A CA 1
ATOM 713 C C . VAL A 1 94 ? -1.985 -16.812 1.43 1 98.56 94 VAL A C 1
ATOM 715 O O . VAL A 1 94 ? -2.307 -15.961 0.6 1 98.56 94 VAL A O 1
ATOM 718 N N . VAL A 1 95 ? -2.654 -16.953 2.57 1 98.44 95 VAL A N 1
ATOM 719 C CA . VAL A 1 95 ? -3.58 -15.953 3.098 1 98.44 95 VAL A CA 1
ATOM 720 C C . VAL A 1 95 ? -2.986 -15.305 4.348 1 98.44 95 VAL A C 1
ATOM 722 O O . VAL A 1 95 ? -2.721 -15.984 5.34 1 98.44 95 VAL A O 1
ATOM 725 N N . THR A 1 96 ? -2.732 -14.023 4.234 1 97.62 96 THR A N 1
ATOM 726 C CA . THR A 1 96 ? -2.07 -13.328 5.332 1 97.62 96 THR A CA 1
ATOM 727 C C . THR A 1 96 ? -3.047 -13.07 6.477 1 97.62 96 THR A C 1
ATOM 729 O O . THR A 1 96 ? -4.242 -13.344 6.352 1 97.62 96 THR A O 1
ATOM 732 N N . SER A 1 97 ? -2.502 -12.672 7.566 1 95.5 97 SER A N 1
ATOM 733 C CA . SER A 1 97 ? -3.328 -12.383 8.734 1 95.5 97 SER A CA 1
ATOM 734 C C . SER A 1 97 ? -4.172 -11.133 8.523 1 95.5 97 SER A C 1
ATOM 736 O O . SER A 1 97 ? -3.646 -10.078 8.156 1 95.5 97 SER A O 1
ATOM 738 N N . GLY A 1 98 ? -5.523 -11.336 8.68 1 92.19 98 GLY A N 1
ATOM 739 C CA . GLY A 1 98 ? -6.43 -10.211 8.539 1 92.19 98 GLY A CA 1
ATOM 740 C C . GLY A 1 98 ? -6.613 -9.422 9.82 1 92.19 98 GLY A C 1
ATOM 741 O O . GLY A 1 98 ? -6 -9.742 10.844 1 92.19 98 GLY A O 1
ATOM 742 N N . GLY A 1 99 ? -7.324 -8.359 9.727 1 83.06 99 GLY A N 1
ATOM 743 C CA . GLY A 1 99 ? -7.648 -7.555 10.898 1 83.06 99 GLY A CA 1
ATOM 744 C C . GLY A 1 99 ? -6.934 -6.219 10.93 1 83.06 99 GLY A C 1
ATOM 745 O O . GLY A 1 99 ? -6.734 -5.594 9.883 1 83.06 99 GLY A O 1
ATOM 746 N N . GLU A 1 100 ? -6.793 -5.68 12.125 1 76.06 100 GLU A N 1
ATOM 747 C CA . GLU A 1 100 ? -6.238 -4.336 12.258 1 76.06 100 GLU A CA 1
ATOM 748 C C . GLU A 1 100 ? -5.051 -4.32 13.219 1 76.06 100 GLU A C 1
ATOM 750 O O . GLU A 1 100 ? -4.812 -5.297 13.93 1 76.06 100 GLU A O 1
ATOM 755 N N . GLY A 1 101 ? -4.297 -3.238 13.109 1 76 101 GLY A N 1
ATOM 756 C CA . GLY A 1 101 ? -3.238 -3.002 14.078 1 76 101 GLY A CA 1
ATOM 757 C C . GLY A 1 101 ? -1.981 -3.805 13.797 1 76 101 GLY A C 1
ATOM 758 O O . GLY A 1 101 ? -1.684 -4.117 12.648 1 76 101 GLY A O 1
ATOM 759 N N . SER A 1 102 ? -1.238 -4.121 14.836 1 75.75 102 SER A N 1
ATOM 760 C CA . SER A 1 102 ? 0.091 -4.715 14.734 1 75.75 102 SER A CA 1
ATOM 761 C C . SER A 1 102 ? 0.013 -6.184 14.336 1 75.75 102 SER A C 1
ATOM 763 O O . SER A 1 102 ? 0.984 -6.75 13.836 1 75.75 102 SER A O 1
ATOM 765 N N . GLU A 1 103 ? -1.125 -6.781 14.461 1 81.75 103 GLU A N 1
ATOM 766 C CA . GLU A 1 103 ? -1.255 -8.211 14.18 1 81.75 103 GLU A CA 1
ATOM 767 C C . GLU A 1 103 ? -1.552 -8.461 12.711 1 81.75 103 GLU A C 1
ATOM 769 O O . GLU A 1 103 ? -1.399 -9.578 12.219 1 81.75 103 GLU A O 1
ATOM 774 N N . ARG A 1 104 ? -1.905 -7.414 12.094 1 87.69 104 ARG A N 1
ATOM 775 C CA . ARG A 1 104 ? -2.26 -7.527 10.68 1 87.69 104 ARG A CA 1
ATOM 776 C C . ARG A 1 104 ? -1.012 -7.594 9.805 1 87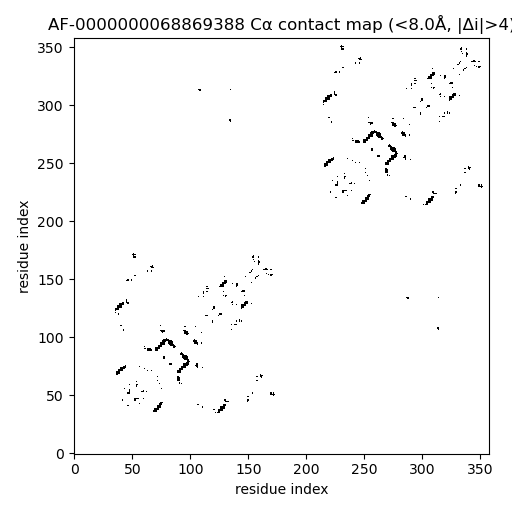.69 104 ARG A C 1
ATOM 778 O O . ARG A 1 104 ? -0.019 -6.914 10.086 1 87.69 104 ARG A O 1
ATOM 785 N N . GLU A 1 105 ? -1.011 -8.461 8.844 1 91.44 105 GLU A N 1
ATOM 786 C CA . GLU A 1 105 ? -0.047 -8.469 7.75 1 91.44 105 GLU A CA 1
ATOM 787 C C . GLU A 1 105 ? -0.751 -8.469 6.395 1 91.44 105 GLU A C 1
ATOM 789 O O . GLU A 1 105 ? -1.547 -9.367 6.105 1 91.44 105 GLU A O 1
ATOM 794 N N . SER A 1 106 ? -0.484 -7.457 5.613 1 93.25 106 SER A N 1
ATOM 795 C CA . SER A 1 106 ? -1.1 -7.426 4.289 1 93.25 106 SER A CA 1
ATOM 796 C C . SER A 1 106 ? -0.357 -8.328 3.312 1 93.25 106 SER A C 1
ATOM 798 O O . SER A 1 106 ? 0.778 -8.734 3.572 1 93.25 106 SER A O 1
ATOM 800 N N . ALA A 1 107 ? -0.985 -8.672 2.279 1 96.69 107 ALA A N 1
ATOM 801 C CA . ALA A 1 107 ? -0.359 -9.438 1.207 1 96.69 107 ALA A CA 1
ATOM 802 C C . ALA A 1 107 ? 0.886 -8.727 0.68 1 96.69 107 ALA A C 1
ATOM 804 O O . ALA A 1 107 ? 1.915 -9.367 0.441 1 96.69 107 ALA A O 1
ATOM 805 N N . ASP A 1 108 ? 0.812 -7.398 0.534 1 95.56 108 ASP A N 1
ATOM 806 C CA . ASP A 1 108 ? 1.96 -6.621 0.075 1 95.56 108 ASP A CA 1
ATOM 807 C C . ASP A 1 108 ? 3.146 -6.781 1.023 1 95.56 108 ASP A C 1
ATOM 809 O O . ASP A 1 108 ? 4.273 -7.016 0.582 1 95.56 108 ASP A O 1
ATOM 813 N N . GLU A 1 109 ? 2.912 -6.637 2.27 1 92.75 109 GLU A N 1
ATOM 814 C CA . GLU A 1 109 ? 3.971 -6.781 3.266 1 92.75 109 GLU A CA 1
ATOM 815 C C . GLU A 1 109 ? 4.602 -8.172 3.209 1 92.75 109 GLU A C 1
ATOM 817 O O . GLU A 1 109 ? 5.824 -8.305 3.285 1 92.75 109 GLU A O 1
ATOM 822 N N . TRP A 1 110 ? 3.791 -9.164 3.092 1 95.69 110 TRP A N 1
ATOM 823 C CA . TRP A 1 110 ? 4.277 -10.539 3.023 1 95.69 110 TRP A CA 1
ATOM 824 C C . TRP A 1 110 ? 5.168 -10.742 1.802 1 95.69 110 TRP A C 1
ATOM 826 O O . TRP A 1 110 ? 6.25 -11.328 1.903 1 95.69 110 TRP A O 1
ATOM 836 N N . ILE A 1 111 ? 4.766 -10.266 0.655 1 96.75 111 ILE A N 1
ATOM 837 C CA . ILE A 1 111 ? 5.531 -10.406 -0.577 1 96.75 111 ILE A CA 1
ATOM 838 C C . ILE A 1 111 ? 6.871 -9.68 -0.435 1 96.75 111 ILE A C 1
ATOM 840 O O . ILE A 1 111 ? 7.918 -10.219 -0.802 1 96.75 111 ILE A O 1
ATOM 844 N N . VAL A 1 112 ? 6.84 -8.5 0.051 1 94.94 112 VAL A N 1
ATOM 845 C CA . VAL A 1 112 ? 8.055 -7.715 0.218 1 94.94 112 VAL A CA 1
ATOM 846 C C . VAL A 1 112 ? 9.016 -8.445 1.153 1 94.94 112 VAL A C 1
ATOM 848 O O . VAL A 1 112 ? 10.227 -8.461 0.919 1 94.94 112 VAL A O 1
ATOM 851 N N . GLU A 1 113 ? 8.477 -8.977 2.221 1 93.19 113 GLU A N 1
ATOM 852 C CA . GLU A 1 113 ? 9.32 -9.75 3.129 1 93.19 113 GLU A CA 1
ATOM 853 C C . GLU A 1 113 ? 9.992 -10.906 2.406 1 93.19 113 GLU A C 1
ATOM 855 O O . GLU A 1 113 ? 11.148 -11.234 2.686 1 93.19 113 GLU A O 1
ATOM 860 N N . GLN A 1 114 ? 9.242 -11.531 1.532 1 93.81 114 GLN A N 1
ATOM 861 C CA . GLN A 1 114 ? 9.812 -12.625 0.758 1 93.81 114 GLN A CA 1
ATOM 862 C C . GLN A 1 114 ? 10.93 -12.125 -0.156 1 93.81 114 GLN A C 1
ATOM 864 O O . GLN A 1 114 ? 11.906 -12.844 -0.405 1 93.81 114 GLN A O 1
ATOM 869 N N . LEU A 1 115 ? 10.773 -10.945 -0.648 1 91.94 115 LEU A N 1
ATOM 870 C CA . LEU A 1 115 ? 11.742 -10.383 -1.576 1 91.94 115 LEU A CA 1
ATOM 871 C C . LEU A 1 115 ? 13.078 -10.125 -0.875 1 91.94 115 LEU A C 1
ATOM 873 O O . LEU A 1 115 ? 14.141 -10.266 -1.483 1 91.94 115 LEU A O 1
ATOM 877 N N . TYR A 1 116 ? 12.984 -9.656 0.392 1 85.75 116 TYR A N 1
ATOM 878 C CA . TYR A 1 116 ? 14.195 -9.242 1.085 1 85.75 116 TYR A CA 1
ATOM 879 C C . TYR A 1 116 ? 14.656 -10.32 2.064 1 85.75 116 TYR A C 1
ATOM 881 O O . TYR A 1 116 ? 15.797 -10.289 2.535 1 85.75 116 TYR A O 1
ATOM 889 N N . GLY A 1 117 ? 13.766 -10.984 2.658 1 73.12 117 GLY A N 1
ATOM 890 C CA . GLY A 1 117 ? 14.109 -12.008 3.639 1 73.12 117 GLY A CA 1
ATOM 891 C C . GLY A 1 117 ? 14.852 -13.188 3.039 1 73.12 117 GLY A C 1
ATOM 892 O O . GLY A 1 117 ? 14.828 -13.383 1.823 1 73.12 117 GLY A O 1
ATOM 893 N N . GLY A 1 118 ? 15.781 -13.836 3.682 1 49.5 118 GLY A N 1
ATOM 894 C CA . GLY A 1 118 ? 16.797 -14.859 3.48 1 49.5 118 GLY A CA 1
ATOM 895 C C . GLY A 1 118 ? 16.344 -16 2.596 1 49.5 118 GLY A C 1
ATOM 896 O O . GLY A 1 118 ? 17.109 -16.531 1.793 1 49.5 118 GLY A O 1
ATOM 897 N N . THR A 1 119 ? 15.484 -17.016 2.908 1 42.34 119 THR A N 1
ATOM 898 C CA . THR A 1 119 ? 15.844 -17.984 1.881 1 42.34 119 THR A CA 1
ATOM 899 C C . THR A 1 119 ? 15.734 -17.359 0.489 1 42.34 119 THR A C 1
ATOM 901 O O . THR A 1 119 ? 14.633 -17.172 -0.027 1 42.34 119 THR A O 1
ATOM 904 N N . SER A 1 120 ? 16.25 -16.141 0.283 1 41.78 120 SER A N 1
ATOM 905 C CA . SER A 1 120 ? 16.516 -15.523 -1.017 1 41.78 120 SER A CA 1
ATOM 906 C C . SER A 1 120 ? 16.359 -16.547 -2.145 1 41.78 120 SER A C 1
ATOM 908 O O . SER A 1 120 ? 16.922 -17.641 -2.074 1 41.78 120 SER A O 1
ATOM 910 N N . PRO A 1 121 ? 15.242 -16.469 -2.783 1 44.56 121 PRO A N 1
ATOM 911 C CA . PRO A 1 121 ? 15.602 -17.391 -3.861 1 44.56 121 PRO A CA 1
ATOM 912 C C . PRO A 1 121 ? 17.109 -17.406 -4.156 1 44.56 121 PRO A C 1
ATOM 914 O O . PRO A 1 121 ? 17.781 -16.391 -3.961 1 44.56 121 PRO A O 1
ATOM 917 N N . SER A 1 122 ? 17.844 -18.328 -3.637 1 45 122 SER A N 1
ATOM 918 C CA . SER A 1 122 ? 19.25 -18.297 -4.047 1 45 122 SER A CA 1
ATOM 919 C C . SER A 1 122 ? 19.469 -17.328 -5.191 1 45 122 SER A C 1
ATOM 921 O O . SER A 1 122 ? 18.625 -17.188 -6.086 1 45 122 SER A O 1
ATOM 923 N N . ARG A 1 123 ? 20.297 -16.141 -4.832 1 51.41 123 ARG A N 1
ATOM 924 C CA . ARG A 1 123 ? 20.797 -15.219 -5.848 1 51.41 123 ARG A CA 1
ATOM 925 C C . ARG A 1 123 ? 20.672 -15.82 -7.242 1 51.41 123 ARG A C 1
ATOM 927 O O . ARG A 1 123 ? 20.891 -15.133 -8.242 1 51.41 123 ARG A O 1
ATOM 934 N N . THR A 1 124 ? 20.125 -17.016 -7.105 1 62.62 124 THR A N 1
ATOM 935 C CA . THR A 1 124 ? 20.156 -17.688 -8.406 1 62.62 124 THR A CA 1
ATOM 936 C C . THR A 1 124 ? 18.734 -17.938 -8.906 1 62.62 124 THR A C 1
ATOM 938 O O . THR A 1 124 ? 18.547 -18.359 -10.055 1 62.62 124 THR A O 1
ATOM 941 N N . THR A 1 125 ? 17.641 -17.484 -7.98 1 75.69 125 THR A N 1
ATOM 942 C CA . THR A 1 125 ? 16.281 -17.75 -8.422 1 75.69 125 THR A CA 1
ATOM 943 C C . THR A 1 125 ? 15.672 -16.531 -9.086 1 75.69 125 THR A C 1
ATOM 945 O O . THR A 1 125 ? 15.766 -15.414 -8.547 1 75.69 125 THR A O 1
ATOM 948 N N . ASP A 1 126 ? 15.195 -16.672 -10.273 1 88.81 126 ASP A N 1
ATOM 949 C CA . ASP A 1 126 ? 14.445 -15.625 -10.961 1 88.81 126 ASP A CA 1
ATOM 950 C C . ASP A 1 126 ? 13.102 -15.367 -10.273 1 88.81 126 ASP A C 1
ATOM 952 O O . ASP A 1 126 ? 12.305 -16.297 -10.094 1 88.81 126 ASP A O 1
ATOM 956 N N . VAL A 1 127 ? 12.914 -14.18 -9.789 1 94.31 127 VAL A N 1
ATOM 957 C CA . VAL A 1 127 ? 11.688 -13.852 -9.07 1 94.31 127 VAL A CA 1
ATOM 958 C C . VAL A 1 127 ? 10.891 -12.82 -9.859 1 94.31 127 VAL A C 1
ATOM 960 O O . VAL A 1 127 ? 11.445 -11.836 -10.344 1 94.31 127 VAL A O 1
ATOM 963 N N . SER A 1 128 ? 9.578 -13.062 -10.047 1 97 128 SER A N 1
ATOM 964 C CA . SER A 1 128 ? 8.648 -12.117 -10.648 1 97 128 SER A CA 1
ATOM 965 C C . SER A 1 128 ? 7.445 -11.875 -9.742 1 97 128 SER A C 1
ATOM 967 O O . SER A 1 128 ? 7.043 -12.766 -8.984 1 97 128 SER A O 1
ATOM 969 N N . ILE A 1 129 ? 6.93 -10.672 -9.852 1 98.38 129 ILE A N 1
ATOM 970 C CA . ILE A 1 129 ? 5.73 -10.312 -9.102 1 98.38 129 ILE A CA 1
ATOM 971 C C . ILE A 1 129 ? 4.625 -9.891 -10.078 1 98.38 129 ILE A C 1
ATOM 973 O O . ILE A 1 129 ? 4.859 -9.078 -10.977 1 98.38 129 ILE A O 1
ATOM 977 N N . VAL A 1 130 ? 3.432 -10.461 -9.898 1 98.69 130 VAL A N 1
ATOM 978 C CA . VAL A 1 130 ? 2.26 -10.047 -10.656 1 98.69 130 VAL A CA 1
ATOM 979 C C . VAL A 1 130 ? 1.416 -9.086 -9.828 1 98.69 130 VAL A C 1
ATOM 981 O O . VAL A 1 130 ? 0.737 -9.5 -8.883 1 98.69 130 VAL A O 1
ATOM 984 N N . THR A 1 131 ? 1.443 -7.805 -10.172 1 97.88 131 THR A N 1
ATOM 985 C CA . THR A 1 131 ? 0.672 -6.773 -9.484 1 97.88 131 THR A CA 1
ATOM 986 C C . THR A 1 131 ? 0.607 -5.496 -10.312 1 97.88 131 THR A C 1
ATOM 988 O O . THR A 1 131 ? 1.481 -5.246 -11.148 1 97.88 131 THR A O 1
ATOM 991 N N . ALA A 1 132 ? -0.379 -4.719 -10.141 1 94.25 132 ALA A N 1
ATOM 992 C CA . ALA A 1 132 ? -0.458 -3.385 -10.727 1 94.25 132 ALA A CA 1
ATOM 993 C C . ALA A 1 132 ? -0.206 -2.307 -9.68 1 94.25 132 ALA A C 1
ATOM 995 O O . ALA A 1 132 ? -0.175 -1.116 -9.992 1 94.25 132 ALA A O 1
ATOM 996 N N . ASP A 1 133 ? 0.033 -2.748 -8.422 1 92.19 133 ASP A N 1
ATOM 997 C CA . ASP A 1 133 ? 0.224 -1.783 -7.348 1 92.19 133 ASP A CA 1
ATOM 998 C C . ASP A 1 133 ? 1.579 -1.088 -7.465 1 92.19 133 ASP A C 1
ATOM 1000 O O . ASP A 1 133 ? 2.621 -1.746 -7.492 1 92.19 133 ASP A O 1
ATOM 1004 N N . LYS A 1 134 ? 1.623 0.208 -7.41 1 91.12 134 LYS A N 1
ATOM 1005 C CA . LYS A 1 134 ? 2.818 0.995 -7.703 1 91.12 134 LYS A CA 1
ATOM 1006 C C . LYS A 1 134 ? 3.863 0.834 -6.602 1 91.12 134 LYS A C 1
ATOM 1008 O O . LYS A 1 134 ? 5.062 0.773 -6.883 1 91.12 134 LYS A O 1
ATOM 1013 N N . LEU A 1 135 ? 3.43 0.837 -5.332 1 92.12 135 LEU A N 1
ATOM 1014 C CA . LEU A 1 135 ? 4.398 0.734 -4.246 1 92.12 135 LEU A CA 1
ATOM 1015 C C . LEU A 1 135 ? 5.027 -0.654 -4.207 1 92.12 135 LEU A C 1
ATOM 1017 O O . LEU A 1 135 ? 6.234 -0.788 -3.982 1 92.12 135 LEU A O 1
ATOM 1021 N N . LEU A 1 136 ? 4.23 -1.642 -4.434 1 95 136 LEU A N 1
ATOM 1022 C CA . LEU A 1 136 ? 4.766 -2.996 -4.48 1 95 136 LEU A CA 1
ATOM 1023 C C . LEU A 1 136 ? 5.707 -3.168 -5.672 1 95 136 LEU A C 1
ATOM 1025 O O . LEU A 1 136 ? 6.742 -3.828 -5.559 1 95 136 LEU A O 1
ATOM 1029 N N . ARG A 1 137 ? 5.418 -2.541 -6.801 1 95.12 137 ARG A N 1
ATOM 1030 C CA . ARG A 1 137 ? 6.297 -2.566 -7.965 1 95.12 137 ARG A CA 1
ATOM 1031 C C . ARG A 1 137 ? 7.641 -1.914 -7.652 1 95.12 137 ARG A C 1
ATOM 1033 O O . ARG A 1 137 ? 8.688 -2.404 -8.078 1 95.12 137 ARG A O 1
ATOM 1040 N N . ARG A 1 138 ? 7.562 -0.892 -6.945 1 92.62 138 ARG A N 1
ATOM 1041 C CA . ARG A 1 138 ? 8.789 -0.209 -6.551 1 92.62 138 ARG A CA 1
ATOM 1042 C C . ARG A 1 138 ? 9.664 -1.113 -5.688 1 92.62 138 ARG A C 1
ATOM 1044 O O . ARG A 1 138 ? 10.883 -1.18 -5.883 1 92.62 138 ARG A O 1
ATOM 1051 N N . GLU A 1 139 ? 9.047 -1.777 -4.781 1 93.75 139 GLU A N 1
ATOM 1052 C CA . GLU A 1 139 ? 9.781 -2.717 -3.938 1 93.75 139 GLU A CA 1
ATOM 1053 C C . GLU A 1 139 ? 10.391 -3.844 -4.77 1 93.75 139 GLU A C 1
ATOM 1055 O O . GLU A 1 139 ? 11.523 -4.258 -4.523 1 93.75 139 GLU A O 1
ATOM 1060 N N . ALA A 1 140 ? 9.625 -4.312 -5.727 1 95.31 140 ALA A N 1
ATOM 1061 C CA . ALA A 1 140 ? 10.117 -5.359 -6.617 1 95.31 140 ALA A CA 1
ATOM 1062 C C . ALA A 1 140 ? 11.367 -4.898 -7.363 1 95.31 140 ALA A C 1
ATOM 1064 O O . ALA A 1 140 ? 12.352 -5.637 -7.453 1 95.31 140 ALA A O 1
ATOM 1065 N N . GLN A 1 141 ? 11.336 -3.738 -7.824 1 93.31 141 GLN A N 1
ATOM 1066 C CA . GLN A 1 141 ? 12.469 -3.174 -8.555 1 93.31 141 GLN A CA 1
ATOM 1067 C C . GLN A 1 141 ? 13.703 -3.078 -7.676 1 93.31 141 GLN A C 1
ATOM 1069 O O . GLN A 1 141 ? 14.805 -3.447 -8.094 1 93.31 141 GLN A O 1
ATOM 1074 N N . ARG A 1 142 ? 13.5 -2.715 -6.531 1 91.06 142 ARG A N 1
ATOM 1075 C CA . ARG A 1 142 ? 14.609 -2.574 -5.602 1 91.06 142 ARG A CA 1
ATOM 1076 C C . ARG A 1 142 ? 15.234 -3.932 -5.281 1 91.06 142 ARG A C 1
ATOM 1078 O O . ARG A 1 142 ? 16.438 -4.031 -5.07 1 91.06 142 ARG A O 1
ATOM 1085 N N . ALA A 1 143 ? 14.391 -4.852 -5.32 1 92.31 143 ALA A N 1
ATOM 1086 C CA . ALA A 1 143 ? 14.852 -6.207 -5.035 1 92.31 143 ALA A CA 1
ATOM 1087 C C . ALA A 1 143 ? 15.32 -6.91 -6.309 1 92.31 143 ALA A C 1
ATOM 1089 O O . ALA A 1 143 ? 15.602 -8.109 -6.297 1 92.31 143 ALA A O 1
ATOM 1090 N N . ALA A 1 144 ? 15.227 -6.215 -7.465 1 93.38 144 ALA A N 1
ATOM 1091 C CA . ALA A 1 144 ? 15.633 -6.727 -8.773 1 93.38 144 ALA A CA 1
ATOM 1092 C C . ALA A 1 144 ? 14.719 -7.863 -9.227 1 93.38 144 ALA A C 1
ATOM 1094 O O . ALA A 1 144 ? 15.156 -8.789 -9.914 1 93.38 144 ALA A O 1
ATOM 1095 N N . ALA A 1 145 ? 13.508 -7.844 -8.742 1 95.25 145 ALA A N 1
ATOM 1096 C CA . ALA A 1 145 ? 12.484 -8.766 -9.227 1 95.25 145 ALA A CA 1
ATOM 1097 C C . ALA A 1 145 ? 11.711 -8.172 -10.406 1 95.25 145 ALA A C 1
ATOM 1099 O O . ALA A 1 145 ? 11.461 -6.965 -10.438 1 95.25 145 ALA A O 1
ATOM 1100 N N . ALA A 1 146 ? 11.344 -8.969 -11.32 1 96.25 146 ALA A N 1
ATOM 1101 C CA . ALA A 1 146 ? 10.523 -8.516 -12.43 1 96.25 146 ALA A CA 1
ATOM 1102 C C . ALA A 1 146 ? 9.07 -8.328 -12 1 96.25 146 ALA A C 1
ATOM 1104 O O . ALA A 1 146 ? 8.609 -8.977 -11.055 1 96.25 146 ALA A O 1
ATOM 1105 N N . THR A 1 147 ? 8.445 -7.391 -12.641 1 97.81 147 THR A N 1
ATOM 1106 C CA . THR A 1 147 ? 7.016 -7.203 -12.414 1 97.81 147 THR A CA 1
ATOM 1107 C C . THR A 1 147 ? 6.223 -7.508 -13.68 1 97.81 147 THR A C 1
ATOM 1109 O O . THR A 1 147 ? 6.645 -7.16 -14.781 1 97.81 147 THR A O 1
ATOM 1112 N N . ILE A 1 148 ? 5.102 -8.172 -13.453 1 98.06 148 ILE A N 1
ATOM 1113 C CA . ILE A 1 148 ? 4.215 -8.5 -14.562 1 98.06 148 ILE A CA 1
ATOM 1114 C C . ILE A 1 148 ? 2.844 -7.867 -14.336 1 98.06 148 ILE A C 1
ATOM 1116 O O . ILE A 1 148 ? 2.273 -7.988 -13.242 1 98.06 148 ILE A O 1
ATOM 1120 N N . ASN A 1 149 ? 2.377 -7.168 -15.359 1 97.06 149 ASN A N 1
ATOM 1121 C CA . ASN A 1 149 ? 1.015 -6.645 -15.328 1 97.06 149 ASN A CA 1
ATOM 1122 C C . ASN A 1 149 ? -0.011 -7.762 -15.164 1 97.06 149 ASN A C 1
ATOM 1124 O O . ASN A 1 149 ? 0.046 -8.766 -15.867 1 97.06 149 ASN A O 1
ATOM 1128 N N . PRO A 1 150 ? -0.971 -7.535 -14.289 1 97.88 150 PRO A N 1
ATOM 1129 C CA . PRO A 1 150 ? -1.895 -8.641 -14.016 1 97.88 150 PRO A CA 1
ATOM 1130 C C . PRO A 1 150 ? -2.709 -9.047 -15.234 1 97.88 150 PRO A C 1
ATOM 1132 O O . PRO A 1 150 ? -2.959 -10.242 -15.445 1 97.88 150 PRO A O 1
ATOM 1135 N N . VAL A 1 151 ? -3.139 -8.086 -16 1 96.62 151 VAL A N 1
ATOM 1136 C CA . VAL A 1 151 ? -3.938 -8.391 -17.172 1 96.62 151 VAL A CA 1
ATOM 1137 C C . VAL A 1 151 ? -3.094 -9.164 -18.188 1 96.62 151 VAL A C 1
ATOM 1139 O O . VAL A 1 151 ? -3.537 -10.18 -18.734 1 96.62 151 VAL A O 1
ATOM 1142 N N . LYS A 1 152 ? -1.883 -8.711 -18.422 1 96.69 152 LYS A N 1
ATOM 1143 C CA . LYS A 1 152 ? -0.968 -9.398 -19.328 1 96.69 152 LYS A CA 1
ATOM 1144 C C . LYS A 1 152 ? -0.635 -10.797 -18.812 1 96.69 152 LYS A C 1
ATOM 1146 O O . LYS A 1 152 ? -0.562 -11.742 -19.594 1 96.69 152 LYS A O 1
ATOM 1151 N N . PHE A 1 153 ? -0.365 -10.922 -17.547 1 98.19 153 PHE A N 1
ATOM 1152 C CA . PHE A 1 153 ? -0.116 -12.227 -16.938 1 98.19 153 PHE A CA 1
ATOM 1153 C C . PHE A 1 153 ? -1.256 -13.188 -17.234 1 98.19 153 PHE A C 1
ATOM 1155 O O . PHE A 1 153 ? -1.024 -14.305 -17.703 1 98.19 153 PHE A O 1
ATOM 1162 N N . TRP A 1 154 ? -2.436 -12.75 -16.984 1 97.81 154 TRP A N 1
ATOM 1163 C CA . TRP A 1 154 ? -3.623 -13.586 -17.078 1 97.81 154 TRP A CA 1
ATOM 1164 C C . TRP A 1 154 ? -3.889 -13.992 -18.531 1 97.81 154 TRP A C 1
ATOM 1166 O O . TRP A 1 154 ? -4.164 -15.156 -18.812 1 97.81 154 TRP A O 1
ATOM 1176 N N . ARG A 1 155 ? -3.727 -13.109 -19.391 1 95.25 155 ARG A N 1
ATOM 1177 C CA . ARG A 1 155 ? -4.184 -13.305 -20.766 1 95.25 155 ARG A CA 1
ATOM 1178 C C . ARG A 1 155 ? -3.088 -13.922 -21.625 1 95.25 155 ARG A C 1
ATOM 1180 O O . ARG A 1 155 ? -3.375 -14.68 -22.562 1 95.25 155 ARG A O 1
ATOM 1187 N N . ARG A 1 156 ? -1.853 -13.648 -21.328 1 94.25 156 ARG A N 1
ATOM 1188 C CA . ARG A 1 156 ? -0.779 -14.023 -22.25 1 94.25 156 ARG A CA 1
ATOM 1189 C C . ARG A 1 156 ? 0.212 -14.961 -21.578 1 94.25 156 ARG A C 1
ATOM 1191 O O . ARG A 1 156 ? 0.465 -16.062 -22.062 1 94.25 156 ARG A O 1
ATOM 1198 N N . TYR A 1 157 ? 0.666 -14.672 -20.422 1 95.38 157 TYR A N 1
ATOM 1199 C CA . TYR A 1 157 ? 1.759 -15.414 -19.797 1 95.38 157 TYR A CA 1
ATOM 1200 C C . TYR A 1 157 ? 1.259 -16.719 -19.203 1 95.38 157 TYR A C 1
ATOM 1202 O O . TYR A 1 157 ? 1.886 -17.766 -19.375 1 95.38 157 TYR A O 1
ATOM 1210 N N . LEU A 1 158 ? 0.112 -16.656 -18.547 1 96.62 158 LEU A N 1
ATOM 1211 C CA . LEU A 1 158 ? -0.397 -17.844 -17.875 1 96.62 158 LEU A CA 1
ATOM 1212 C C . LEU A 1 158 ? -0.691 -18.969 -18.859 1 96.62 158 LEU A C 1
ATOM 1214 O O . LEU A 1 158 ? -0.223 -20.094 -18.688 1 96.62 158 LEU A O 1
ATOM 1218 N N . PRO A 1 159 ? -1.418 -18.703 -19.938 1 94.62 159 PRO A N 1
ATOM 1219 C CA . PRO A 1 159 ? -1.639 -19.766 -20.922 1 94.62 159 PRO A CA 1
ATOM 1220 C C . PRO A 1 159 ? -0.335 -20.328 -21.484 1 94.62 159 PRO A C 1
ATOM 1222 O O . PRO A 1 159 ? -0.216 -21.547 -21.672 1 94.62 159 PRO A O 1
ATOM 1225 N N . ARG A 1 160 ? 0.634 -19.5 -21.688 1 92.69 160 ARG A N 1
ATOM 1226 C CA . ARG A 1 160 ? 1.928 -19.938 -22.203 1 92.69 160 ARG A CA 1
ATOM 1227 C C . ARG A 1 160 ? 2.641 -20.828 -21.188 1 92.69 160 ARG A C 1
ATOM 1229 O O . ARG A 1 160 ? 3.209 -21.859 -21.562 1 92.69 160 ARG A O 1
ATOM 1236 N N . LEU A 1 161 ? 2.623 -20.469 -19.922 1 93.94 161 LEU A N 1
ATOM 1237 C CA . LEU A 1 161 ? 3.305 -21.203 -18.859 1 93.94 161 LEU A CA 1
ATOM 1238 C C . LEU A 1 161 ? 2.646 -22.547 -18.625 1 93.94 161 LEU A C 1
ATOM 1240 O O . LEU A 1 161 ? 3.287 -23.484 -18.141 1 93.94 161 LEU A O 1
ATOM 1244 N N . LYS A 1 162 ? 1.373 -22.625 -19.031 1 93.81 162 LYS A N 1
ATOM 1245 C CA . LYS A 1 162 ? 0.646 -23.875 -18.859 1 93.81 162 LYS A CA 1
ATOM 1246 C C . LYS A 1 162 ? 0.744 -24.75 -20.109 1 93.81 162 LYS A C 1
ATOM 1248 O O . LYS A 1 162 ? 0.251 -25.875 -20.125 1 93.81 162 LYS A O 1
ATOM 1253 N N . GLY A 1 163 ? 1.505 -24.203 -21.125 1 87.06 163 GLY A N 1
ATOM 1254 C CA . GLY A 1 163 ? 1.634 -24.938 -22.375 1 87.06 163 GLY A CA 1
ATOM 1255 C C . GLY A 1 163 ? 0.371 -24.922 -23.219 1 87.06 163 GLY A C 1
ATOM 1256 O O . GLY A 1 163 ? 0.136 -25.828 -24.016 1 87.06 163 GLY A O 1
ATOM 1257 N N . LEU A 1 164 ? -0.461 -24.094 -22.844 1 71.06 164 LEU A N 1
ATOM 1258 C CA . LEU A 1 164 ? -1.709 -23.984 -23.594 1 71.06 164 LEU A CA 1
ATOM 1259 C C . LEU A 1 164 ? -1.526 -23.109 -24.828 1 71.06 164 LEU A C 1
ATOM 1261 O O . LEU A 1 164 ? -0.636 -22.266 -24.875 1 71.06 164 LEU A O 1
ATOM 1265 N N . LYS A 1 165 ? -1.868 -23.609 -26.031 1 59.41 165 LYS A N 1
ATOM 1266 C CA . LYS A 1 165 ? -1.882 -22.719 -27.188 1 59.41 165 LYS A CA 1
ATOM 1267 C C . LYS A 1 165 ? -2.539 -21.375 -26.844 1 59.41 165 LYS A C 1
ATOM 1269 O O . LYS A 1 165 ? -3.488 -21.328 -26.047 1 59.41 165 LYS A O 1
ATOM 1274 N N . THR A 1 166 ? -1.841 -20.312 -26.906 1 52.12 166 THR A N 1
ATOM 1275 C CA . THR A 1 166 ? -2.379 -18.984 -26.594 1 52.12 166 THR A CA 1
ATOM 1276 C C . THR A 1 166 ? -3.84 -18.891 -27.016 1 52.12 166 THR A C 1
ATOM 1278 O O . THR A 1 166 ? -4.152 -18.953 -28.219 1 52.12 166 THR A O 1
ATOM 1281 N N . ASP A 1 167 ? -4.734 -19.656 -26.625 1 45.97 167 ASP A N 1
ATOM 1282 C CA . ASP A 1 167 ? -6.152 -19.422 -26.875 1 45.97 167 ASP A CA 1
ATOM 1283 C C . ASP A 1 167 ? -6.684 -18.266 -26.047 1 45.97 167 ASP A C 1
ATOM 1285 O O . ASP A 1 167 ? -6.262 -18.078 -24.906 1 45.97 167 ASP A O 1
ATOM 1289 N N . TYR A 1 168 ? -7.023 -17.094 -26.641 1 50.28 168 TYR A N 1
ATOM 1290 C CA . TYR A 1 168 ? -7.723 -15.938 -26.078 1 50.28 168 TYR A CA 1
ATOM 1291 C C . TYR A 1 168 ? -8.805 -16.391 -25.109 1 50.28 168 TYR A C 1
ATOM 1293 O O . TYR A 1 168 ? -9.734 -15.625 -24.812 1 50.28 168 TYR A O 1
ATOM 1301 N N . SER A 1 169 ? -8.758 -17.547 -24.781 1 49.47 169 SER A N 1
ATOM 1302 C CA . SER A 1 169 ? -9.852 -18.078 -23.984 1 49.47 169 SER A CA 1
ATOM 1303 C C . SER A 1 169 ? -9.898 -17.422 -22.609 1 49.47 169 SER A C 1
ATOM 1305 O O . SER A 1 169 ? -10.953 -17.391 -21.969 1 49.47 169 SER A O 1
ATOM 1307 N N . ASN A 1 170 ? -8.781 -17.156 -22.062 1 50.75 170 ASN A N 1
ATOM 1308 C CA . ASN A 1 170 ? -8.828 -16.422 -20.812 1 50.75 170 ASN A CA 1
ATOM 1309 C C . ASN A 1 170 ? -9.18 -14.953 -21.016 1 50.75 170 ASN A C 1
ATOM 1311 O O . ASN A 1 170 ? -9.109 -14.148 -20.094 1 50.75 170 ASN A O 1
ATOM 1315 N N . ALA A 1 171 ? -9.375 -14.594 -22.359 1 47.53 171 ALA A N 1
ATOM 1316 C CA . ALA A 1 171 ? -9.758 -13.227 -22.719 1 47.53 171 ALA A CA 1
ATOM 1317 C C . ALA A 1 171 ? -11.148 -12.891 -22.188 1 47.53 171 ALA A C 1
ATOM 1319 O O . ALA A 1 171 ? -12.047 -13.734 -22.219 1 47.53 171 ALA A O 1
ATOM 1320 N N . PRO A 1 172 ? -11.219 -11.656 -21.656 1 44.28 172 PRO A N 1
ATOM 1321 C CA . PRO A 1 172 ? -12.602 -11.344 -21.297 1 44.28 172 PRO A CA 1
ATOM 1322 C C . PRO A 1 172 ? -13.57 -11.484 -22.469 1 44.28 172 PRO A C 1
ATOM 1324 O O . PRO A 1 172 ? -13.18 -11.273 -23.625 1 44.28 172 PRO A O 1
ATOM 1327 N N . ARG A 1 173 ? -14.516 -12.281 -22.344 1 39.72 173 ARG A N 1
ATOM 1328 C CA . ARG A 1 173 ? -15.523 -12.484 -23.375 1 39.72 173 ARG A CA 1
ATOM 1329 C C . ARG A 1 173 ? -15.805 -11.188 -24.125 1 39.72 173 ARG A C 1
ATOM 1331 O O . ARG A 1 173 ? -15.922 -11.18 -25.359 1 39.72 173 ARG A O 1
ATOM 1338 N N . GLY A 1 174 ? -16.359 -10.023 -23.594 1 40.25 174 GLY A N 1
ATOM 1339 C CA . GLY A 1 174 ? -17.141 -9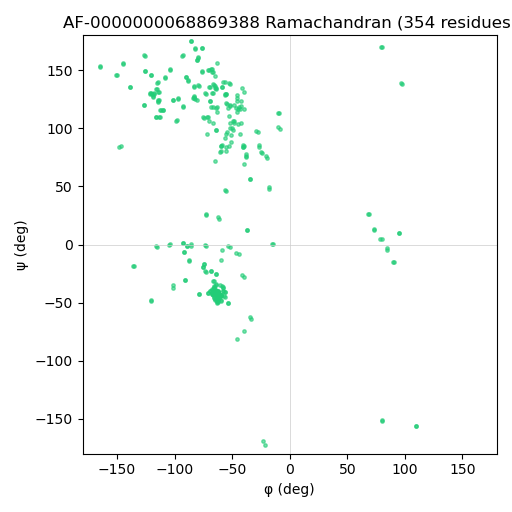 -24.25 1 40.25 174 GLY A CA 1
ATOM 1340 C C . GLY A 1 174 ? -16.297 -7.93 -24.922 1 40.25 174 GLY A C 1
ATOM 1341 O O . GLY A 1 174 ? -16.797 -6.848 -25.25 1 40.25 174 GLY A O 1
ATOM 1342 N N . GLU A 1 175 ? -15.047 -7.926 -24.922 1 37.34 175 GLU A N 1
ATOM 1343 C CA . GLU A 1 175 ? -14.609 -6.691 -25.547 1 37.34 175 GLU A CA 1
ATOM 1344 C C . GLU A 1 175 ? -14.789 -6.754 -27.062 1 37.34 175 GLU A C 1
ATOM 1346 O O . GLU A 1 175 ? -14.367 -7.719 -27.703 1 37.34 175 GLU A O 1
ATOM 1351 N N . PRO A 1 176 ? -15.75 -6 -27.656 1 37.09 176 PRO A N 1
ATOM 1352 C CA . PRO A 1 176 ? -15.953 -5.844 -29.094 1 37.09 176 PRO A CA 1
ATOM 1353 C C . PRO A 1 176 ? -14.648 -5.582 -29.844 1 37.09 176 PRO A C 1
ATOM 1355 O O . PRO A 1 176 ? -13.688 -5.062 -29.266 1 37.09 176 PRO A O 1
ATOM 1358 N N . GLU A 1 177 ? -14.25 -6.391 -30.859 1 34.69 177 GLU A N 1
ATOM 1359 C CA . GLU A 1 177 ? -13.242 -6.137 -31.875 1 34.69 177 GLU A CA 1
ATOM 1360 C C . GLU A 1 177 ? -13.297 -4.691 -32.375 1 34.69 177 GLU A C 1
ATOM 1362 O O . GLU A 1 177 ? -14.359 -4.199 -32.75 1 34.69 177 GLU A O 1
ATOM 1367 N N . ASP A 1 178 ? -12.672 -3.715 -31.75 1 31.28 178 ASP A N 1
ATOM 1368 C CA . ASP A 1 178 ? -12.688 -2.484 -32.531 1 31.28 178 ASP A CA 1
ATOM 1369 C C . ASP A 1 178 ? -12.461 -2.773 -34 1 31.28 178 ASP A C 1
ATOM 1371 O O . ASP A 1 178 ? -11.406 -3.279 -34.406 1 31.28 178 ASP A O 1
ATOM 1375 N N . ALA A 1 179 ? -13.633 -3.109 -34.75 1 25.97 179 ALA A N 1
ATOM 1376 C CA . ALA A 1 179 ? -13.664 -2.877 -36.219 1 25.97 179 ALA A CA 1
ATOM 1377 C C . ALA A 1 179 ? -13.445 -1.4 -36.531 1 25.97 179 ALA A C 1
ATOM 1379 O O . ALA A 1 179 ? -13.984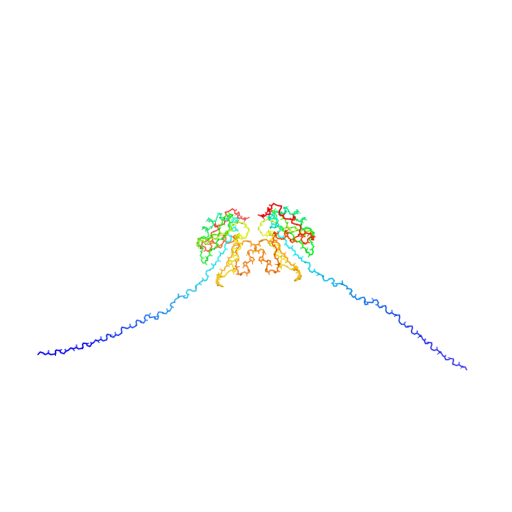 -0.525 -35.844 1 25.97 179 ALA A O 1
ATOM 1380 N N . MET B 1 1 ? 63.688 99.938 -21.25 1 30.83 1 MET B N 1
ATOM 1381 C CA . MET B 1 1 ? 62.344 99.312 -21.422 1 30.83 1 MET B CA 1
ATOM 1382 C C . MET B 1 1 ? 62.281 97.938 -20.812 1 30.83 1 MET B C 1
ATOM 1384 O O . MET B 1 1 ? 62.969 97 -21.25 1 30.83 1 MET B O 1
ATOM 1388 N N . TRP B 1 2 ? 61.969 97.875 -19.406 1 33.44 2 TRP B N 1
ATOM 1389 C CA . TRP B 1 2 ? 62.062 97 -18.266 1 33.44 2 TRP B CA 1
ATOM 1390 C C . TRP B 1 2 ? 61.062 95.875 -18.406 1 33.44 2 TRP B C 1
ATOM 1392 O O . TRP B 1 2 ? 59.875 96.062 -18.625 1 33.44 2 TRP B O 1
ATOM 1402 N N . LEU B 1 3 ? 61.469 94.688 -18.938 1 36.62 3 LEU B N 1
ATOM 1403 C CA . LEU B 1 3 ? 60.844 93.438 -19.281 1 36.62 3 LEU B CA 1
ATOM 1404 C C . LEU B 1 3 ? 60.219 92.812 -18.062 1 36.62 3 LEU B C 1
ATOM 1406 O O . LEU B 1 3 ? 60.906 92.5 -17.078 1 36.62 3 LEU B O 1
ATOM 1410 N N . ALA B 1 4 ? 58.938 93.188 -17.688 1 40.28 4 ALA B N 1
ATOM 1411 C CA . ALA B 1 4 ? 58.219 92.812 -16.453 1 40.28 4 ALA B CA 1
ATOM 1412 C C . ALA B 1 4 ? 57.969 91.312 -16.359 1 40.28 4 ALA B C 1
ATOM 1414 O O . ALA B 1 4 ? 57.5 90.688 -17.328 1 40.28 4 ALA B O 1
ATOM 1415 N N . PRO B 1 5 ? 58.469 90.562 -15.367 1 40.78 5 PRO B N 1
ATOM 1416 C CA . PRO B 1 5 ? 58.5 89.062 -15.148 1 40.78 5 PRO B CA 1
ATOM 1417 C C . PRO B 1 5 ? 57.125 88.5 -14.93 1 40.78 5 PRO B C 1
ATOM 1419 O O . PRO B 1 5 ? 56.281 89.062 -14.258 1 40.78 5 PRO B O 1
ATOM 1422 N N . CYS B 1 6 ? 56.5 87.812 -15.883 1 37.91 6 CYS B N 1
ATOM 1423 C CA . CYS B 1 6 ? 55.188 87.188 -15.938 1 37.91 6 CYS B CA 1
ATOM 1424 C C . CYS B 1 6 ? 55 86.125 -14.852 1 37.91 6 CYS B C 1
ATOM 1426 O O . CYS B 1 6 ? 55.75 85.125 -14.82 1 37.91 6 CYS B O 1
ATOM 1428 N N . LEU B 1 7 ? 54.688 86.5 -13.602 1 35.06 7 LEU B N 1
ATOM 1429 C CA . LEU B 1 7 ? 54.562 85.688 -12.414 1 35.06 7 LEU B CA 1
ATOM 1430 C C . LEU B 1 7 ? 53.562 84.562 -12.641 1 35.06 7 LEU B C 1
ATOM 1432 O O . LEU B 1 7 ? 52.375 84.812 -12.922 1 35.06 7 LEU B O 1
ATOM 1436 N N . LEU B 1 8 ? 53.938 83.375 -13.008 1 37.38 8 LEU B N 1
ATOM 1437 C CA . LEU B 1 8 ? 53.25 82.062 -13.234 1 37.38 8 LEU B CA 1
ATOM 1438 C C . LEU B 1 8 ? 52.438 81.688 -12.008 1 37.38 8 LEU B C 1
ATOM 1440 O O . LEU B 1 8 ? 53 81.5 -10.914 1 37.38 8 LEU B O 1
ATOM 1444 N N . GLY B 1 9 ? 51.188 82.188 -11.875 1 33.53 9 GLY B N 1
ATOM 1445 C CA . GLY B 1 9 ? 50.281 81.938 -10.758 1 33.53 9 GLY B CA 1
ATOM 1446 C C . GLY B 1 9 ? 50.062 80.5 -10.445 1 33.53 9 GLY B C 1
ATOM 1447 O O . GLY B 1 9 ? 49.844 79.688 -11.344 1 33.53 9 GLY B O 1
ATOM 1448 N N . LEU B 1 10 ? 50.531 79.938 -9.32 1 36.69 10 LEU B N 1
ATOM 1449 C CA . LEU B 1 10 ? 50.531 78.625 -8.68 1 36.69 10 LEU B CA 1
ATOM 1450 C C . LEU B 1 10 ? 49.094 78.188 -8.445 1 36.69 10 LEU B C 1
ATOM 1452 O O . LEU B 1 10 ? 48.312 78.812 -7.738 1 36.69 10 LEU B O 1
ATOM 1456 N N . VAL B 1 11 ? 48.438 77.562 -9.422 1 36.06 11 VAL B N 1
ATOM 1457 C CA . VAL B 1 11 ? 47.094 77 -9.297 1 36.06 11 VAL B CA 1
ATOM 1458 C C . VAL B 1 11 ? 47.062 76 -8.117 1 36.06 11 VAL B C 1
ATOM 1460 O O . VAL B 1 11 ? 47.781 75.062 -8.078 1 36.06 11 VAL B O 1
ATOM 1463 N N . ALA B 1 12 ? 46.719 76.438 -6.895 1 35.78 12 ALA B N 1
ATOM 1464 C CA . ALA B 1 12 ? 46.531 75.625 -5.688 1 35.78 12 ALA B CA 1
ATOM 1465 C C . ALA B 1 12 ? 45.531 74.5 -5.938 1 35.78 12 ALA B C 1
ATOM 1467 O O . ALA B 1 12 ? 44.406 74.75 -6.371 1 35.78 12 ALA B O 1
ATOM 1468 N N . LEU B 1 13 ? 46 73.312 -6.234 1 35.91 13 LEU B N 1
ATOM 1469 C CA . LEU B 1 13 ? 45.281 72.062 -6.375 1 35.91 13 LEU B CA 1
ATOM 1470 C C . LEU B 1 13 ? 44.406 71.812 -5.164 1 35.91 13 LEU B C 1
ATOM 1472 O O . LEU B 1 13 ? 44.875 71.75 -4.031 1 35.91 13 LEU B O 1
ATOM 1476 N N . ARG B 1 14 ? 43.156 72.312 -5.164 1 37.78 14 ARG B N 1
ATOM 1477 C CA . ARG B 1 14 ? 42.25 72.062 -4.059 1 37.78 14 ARG B CA 1
ATOM 1478 C C . ARG B 1 14 ? 42.219 70.562 -3.693 1 37.78 14 ARG B C 1
ATOM 1480 O O . ARG B 1 14 ? 42.094 69.75 -4.57 1 37.78 14 ARG B O 1
ATOM 1487 N N . PRO B 1 15 ? 42.562 70.188 -2.498 1 36.62 15 PRO B N 1
ATOM 1488 C CA . PRO B 1 15 ? 42.594 68.812 -2.033 1 36.62 15 PRO B CA 1
ATOM 1489 C C . PRO B 1 15 ? 41.25 68.062 -2.268 1 36.62 15 PRO B C 1
ATOM 1491 O O . PRO B 1 15 ? 40.188 68.75 -2.25 1 36.62 15 PRO B O 1
ATOM 1494 N N . ALA B 1 16 ? 41.25 67 -3.072 1 36.47 16 ALA B N 1
ATOM 1495 C CA . ALA B 1 16 ? 40.156 66.062 -3.395 1 36.47 16 ALA B CA 1
ATOM 1496 C C . ALA B 1 16 ? 39.344 65.75 -2.148 1 36.47 16 A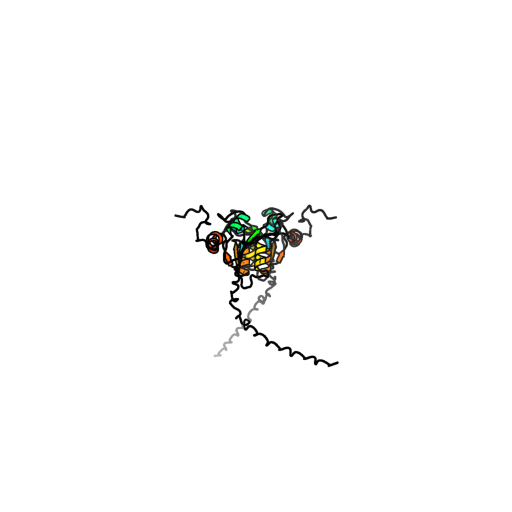LA B C 1
ATOM 1498 O O . ALA B 1 16 ? 39.906 65.562 -1.067 1 36.47 16 ALA B O 1
ATOM 1499 N N . ALA B 1 17 ? 38.062 66.125 -2.166 1 35.91 17 ALA B N 1
ATOM 1500 C CA . ALA B 1 17 ? 36.969 65.875 -1.213 1 35.91 17 ALA B CA 1
ATOM 1501 C C . ALA B 1 17 ? 37 64.438 -0.691 1 35.91 17 ALA B C 1
ATOM 1503 O O . ALA B 1 17 ? 37.531 63.562 -1.363 1 35.91 17 ALA B O 1
ATOM 1504 N N . ASN B 1 18 ? 36.844 64.25 0.655 1 37.09 18 ASN B N 1
ATOM 1505 C CA . ASN B 1 18 ? 36.719 63.094 1.525 1 37.09 18 ASN B CA 1
ATOM 1506 C C . ASN B 1 18 ? 35.781 62.031 0.938 1 37.09 18 ASN B C 1
ATOM 1508 O O . ASN B 1 18 ? 34.625 62.344 0.608 1 37.09 18 ASN B O 1
ATOM 1512 N N . LEU B 1 19 ? 36.281 61.031 0.24 1 40.88 19 LEU B N 1
ATOM 1513 C CA . LEU B 1 19 ? 35.5 59.875 -0.196 1 40.88 19 LEU B CA 1
ATOM 1514 C C . LEU B 1 19 ? 34.625 59.344 0.939 1 40.88 19 LEU B C 1
ATOM 1516 O O . LEU B 1 19 ? 35.094 59.156 2.061 1 40.88 19 LEU B O 1
ATOM 1520 N N . PRO B 1 20 ? 33.312 59.594 0.941 1 38.03 20 PRO B N 1
ATOM 1521 C CA . PRO B 1 20 ? 32.469 59.125 2.051 1 38.03 20 PRO B CA 1
ATOM 1522 C C . PRO B 1 20 ? 32.719 57.688 2.436 1 38.03 20 PRO B C 1
ATOM 1524 O O . PRO B 1 20 ? 33 56.844 1.568 1 38.03 20 PRO B O 1
ATOM 1527 N N . VAL B 1 21 ? 33.188 57.344 3.672 1 38.56 21 VAL B N 1
ATOM 1528 C CA . VAL B 1 21 ? 33.375 56.094 4.402 1 38.56 21 VAL B CA 1
ATOM 1529 C C . VAL B 1 21 ? 32.125 55.219 4.297 1 38.56 21 VAL B C 1
ATOM 1531 O O . VAL B 1 21 ? 32 54.219 4.984 1 38.56 21 VAL B O 1
ATOM 1534 N N . ALA B 1 22 ? 31 55.719 3.711 1 38.84 22 ALA B N 1
ATOM 1535 C CA . ALA B 1 22 ? 29.75 55 3.912 1 38.84 22 ALA B CA 1
ATOM 1536 C C . ALA B 1 22 ? 29.875 53.562 3.369 1 38.84 22 ALA B C 1
ATOM 1538 O O . ALA B 1 22 ? 28.891 52.812 3.346 1 38.84 22 ALA B O 1
ATOM 1539 N N . MET B 1 23 ? 30.891 53.219 2.586 1 38.06 23 MET B N 1
ATOM 1540 C CA . MET B 1 23 ? 30.703 51.969 1.866 1 38.06 23 MET B CA 1
ATOM 1541 C C . MET B 1 23 ? 30.656 50.781 2.832 1 38.06 23 MET B C 1
ATOM 1543 O O . MET B 1 23 ? 30.25 49.688 2.459 1 38.06 23 MET B O 1
ATOM 1547 N N . LEU B 1 24 ? 31.562 50.812 3.846 1 37.59 24 LEU B N 1
ATOM 1548 C CA . LEU B 1 24 ? 31.766 49.5 4.426 1 37.59 24 LEU B CA 1
ATOM 1549 C C . LEU B 1 24 ? 30.562 49.062 5.273 1 37.59 24 LEU B C 1
ATOM 1551 O O . LEU B 1 24 ? 30.562 49.281 6.492 1 37.59 24 LEU B O 1
ATOM 1555 N N . ALA B 1 25 ? 29.391 49.5 5.062 1 39.12 25 ALA B N 1
ATOM 1556 C CA . ALA B 1 25 ? 28.438 48.906 6.004 1 39.12 25 ALA B CA 1
ATOM 1557 C C . ALA B 1 25 ? 28.625 47.375 6.059 1 39.12 25 ALA B C 1
ATOM 1559 O O . ALA B 1 25 ? 28.719 46.719 5.02 1 39.12 25 ALA B O 1
ATOM 1560 N N . PRO B 1 26 ? 29.219 46.812 7.168 1 40.12 26 PRO B N 1
ATOM 1561 C CA . PRO B 1 26 ? 29.359 45.375 7.203 1 40.12 26 PRO B CA 1
ATOM 1562 C C . PRO B 1 26 ? 28.094 44.625 6.75 1 40.12 26 PRO B C 1
ATOM 1564 O O . PRO B 1 26 ? 27 45.156 6.887 1 40.12 26 PRO B O 1
ATOM 1567 N N . PRO B 1 27 ? 28.156 43.844 5.703 1 41.47 27 PRO B N 1
ATOM 1568 C CA . PRO B 1 27 ? 26.938 43.094 5.395 1 41.47 27 PRO B CA 1
ATOM 1569 C C . PRO B 1 27 ? 26.219 42.594 6.645 1 41.47 27 PRO B C 1
ATOM 1571 O O . PRO B 1 27 ? 26.844 41.969 7.496 1 41.47 27 PRO B O 1
ATOM 1574 N N . GLU B 1 28 ? 25.469 43.312 7.438 1 36.31 28 GLU B N 1
ATOM 1575 C CA . GLU B 1 28 ? 24.625 42.812 8.523 1 36.31 28 GLU B CA 1
ATOM 1576 C C . GLU B 1 28 ? 24.281 41.344 8.344 1 36.31 28 GLU B C 1
ATOM 1578 O O . GLU B 1 28 ? 24.469 40.781 7.262 1 36.31 28 GLU B O 1
ATOM 1583 N N . ARG B 1 29 ? 23.234 40.781 9.344 1 37.5 29 ARG B N 1
ATOM 1584 C CA . ARG B 1 29 ? 22.672 39.531 9.836 1 37.5 29 ARG B CA 1
ATOM 1585 C C . ARG B 1 29 ? 21.984 38.781 8.711 1 37.5 29 ARG B C 1
ATOM 1587 O O . ARG B 1 29 ? 20.781 38.938 8.477 1 37.5 29 ARG B O 1
ATOM 1594 N N . ARG B 1 30 ? 22.281 38.969 7.559 1 39.81 30 ARG B N 1
ATOM 1595 C CA . ARG B 1 30 ? 21.766 37.969 6.648 1 39.81 30 ARG B CA 1
ATOM 1596 C C . ARG B 1 30 ? 21.906 36.562 7.238 1 39.81 30 ARG B C 1
ATOM 1598 O O . ARG B 1 30 ? 21.672 35.562 6.555 1 39.81 30 ARG B O 1
ATOM 1605 N N . ASP B 1 31 ? 22.859 36.375 8.109 1 36.75 31 ASP B N 1
ATOM 1606 C CA . ASP B 1 31 ? 23.016 35.031 8.664 1 36.75 31 ASP B CA 1
ATOM 1607 C C . ASP B 1 31 ? 21.703 34.5 9.219 1 36.75 31 ASP B C 1
ATOM 1609 O O . ASP B 1 31 ? 21.688 33.781 10.219 1 36.75 31 ASP B O 1
ATOM 1613 N N . ARG B 1 32 ? 20.609 35.219 9.219 1 37.31 32 ARG B N 1
ATOM 1614 C CA . ARG B 1 32 ? 19.453 34.375 9.57 1 37.31 32 ARG B CA 1
ATOM 1615 C C . ARG B 1 32 ? 19.562 33 8.961 1 37.31 32 ARG B C 1
ATOM 1617 O O . ARG B 1 32 ? 19.562 32.844 7.738 1 37.31 32 ARG B O 1
ATOM 1624 N N . MET B 1 33 ? 20.391 32.062 9.445 1 39 33 MET B N 1
ATOM 1625 C CA . MET B 1 33 ? 20.422 30.641 9.148 1 39 33 MET B CA 1
ATOM 1626 C C . MET B 1 33 ? 19.094 30.172 8.57 1 39 33 MET B C 1
ATOM 1628 O O . MET B 1 33 ? 18.047 30.297 9.219 1 39 33 MET B O 1
ATOM 1632 N N . GLN B 1 34 ? 18.719 30.391 7.48 1 42.22 34 GLN B N 1
ATOM 1633 C CA . GLN B 1 34 ? 17.609 29.781 6.77 1 42.22 34 GLN B CA 1
ATOM 1634 C C . GLN B 1 34 ? 17.188 28.469 7.422 1 42.22 34 GLN B C 1
ATOM 1636 O O . GLN B 1 34 ? 17.828 27.438 7.219 1 42.22 34 GLN B O 1
ATOM 1641 N N . ARG B 1 35 ? 16.984 28.328 8.727 1 48.09 35 ARG B N 1
ATOM 1642 C CA . ARG B 1 35 ? 16.516 27.141 9.422 1 48.09 35 ARG B CA 1
ATOM 1643 C C . ARG B 1 35 ? 15.711 26.25 8.484 1 48.09 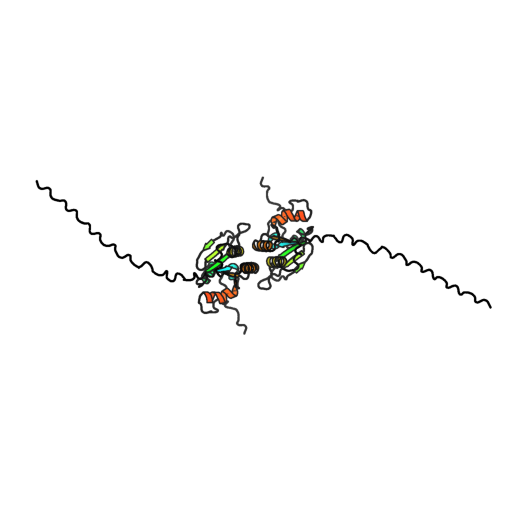35 ARG B C 1
ATOM 1645 O O . ARG B 1 35 ? 14.742 26.688 7.871 1 48.09 35 ARG B O 1
ATOM 1652 N N . SER B 1 36 ? 16.344 25.547 7.738 1 56.47 36 SER B N 1
ATOM 1653 C CA . SER B 1 36 ? 15.789 24.5 6.875 1 56.47 36 SER B CA 1
ATOM 1654 C C . SER B 1 36 ? 14.492 23.938 7.441 1 56.47 36 SER B C 1
ATOM 1656 O O . SER B 1 36 ? 14.469 23.422 8.562 1 56.47 36 SER B O 1
ATOM 1658 N N . ARG B 1 37 ? 13.273 24.578 7.203 1 75.19 37 ARG B N 1
ATOM 1659 C CA . ARG B 1 37 ? 11.961 24.266 7.762 1 75.19 37 ARG B CA 1
ATOM 1660 C C . ARG B 1 37 ? 11.617 22.797 7.566 1 75.19 37 ARG B C 1
ATOM 1662 O O . ARG B 1 37 ? 11.797 22.25 6.477 1 75.19 37 ARG B O 1
ATOM 1669 N N . ALA B 1 38 ? 11.422 22.141 8.766 1 91.56 38 ALA B N 1
ATOM 1670 C CA . ALA B 1 38 ? 10.961 20.766 8.781 1 91.56 38 ALA B CA 1
ATOM 1671 C C . ALA B 1 38 ? 9.625 20.625 8.055 1 91.56 38 ALA B C 1
ATOM 1673 O O . ALA B 1 38 ? 8.844 21.578 7.988 1 91.56 38 ALA B O 1
ATOM 1674 N N . VAL B 1 39 ? 9.523 19.594 7.355 1 95.44 39 VAL B N 1
ATOM 1675 C CA . VAL B 1 39 ? 8.25 19.281 6.715 1 95.44 39 VAL B CA 1
ATOM 1676 C C . VAL B 1 39 ? 7.695 17.984 7.281 1 95.44 39 VAL B C 1
ATOM 1678 O O . VAL B 1 39 ? 8.43 17 7.465 1 95.44 39 VAL B O 1
ATOM 1681 N N . ILE B 1 40 ? 6.43 17.984 7.609 1 97.25 40 ILE B N 1
ATOM 1682 C CA . ILE B 1 40 ? 5.719 16.797 8.094 1 97.25 40 ILE B CA 1
ATOM 1683 C C . ILE B 1 40 ? 4.625 16.422 7.094 1 97.25 40 ILE B C 1
ATOM 1685 O O . ILE B 1 40 ? 3.645 17.141 6.93 1 97.25 40 ILE B O 1
ATOM 1689 N N . TYR B 1 41 ? 4.809 15.336 6.41 1 98 41 TYR B N 1
ATOM 1690 C CA . TYR B 1 41 ? 3.74 14.773 5.598 1 98 41 TYR B CA 1
ATOM 1691 C C . TYR B 1 41 ? 2.812 13.906 6.441 1 98 41 TYR B C 1
ATOM 1693 O O . TYR B 1 41 ? 3.266 12.992 7.133 1 98 41 TYR B O 1
ATOM 1701 N N . VAL B 1 42 ? 1.543 14.219 6.375 1 98.88 42 VAL B N 1
ATOM 1702 C CA . VAL B 1 42 ? 0.554 13.477 7.152 1 98.88 42 VAL B CA 1
ATOM 1703 C C . VAL B 1 42 ? -0.348 12.68 6.215 1 98.88 42 VAL B C 1
ATOM 1705 O O . VAL B 1 42 ? -1.044 13.25 5.375 1 98.88 42 VAL B O 1
ATOM 1708 N N . ASP B 1 43 ? -0.305 11.375 6.305 1 98.75 43 ASP B N 1
ATOM 1709 C CA . ASP B 1 43 ? -1.311 10.531 5.66 1 98.75 43 ASP B CA 1
ATOM 1710 C C . ASP B 1 43 ? -2.693 10.773 6.262 1 98.75 43 ASP B C 1
ATOM 1712 O O . ASP B 1 43 ? -3.039 10.195 7.293 1 98.75 43 ASP B O 1
ATOM 1716 N N . GLY B 1 44 ? -3.441 11.562 5.59 1 98.81 44 GLY B N 1
ATOM 1717 C CA . GLY B 1 44 ? -4.723 12.008 6.113 1 98.81 44 GLY B CA 1
ATOM 1718 C C . GLY B 1 44 ? -5.719 10.875 6.297 1 98.81 44 GLY B C 1
ATOM 1719 O O . GLY B 1 44 ? -6.477 10.859 7.266 1 98.81 44 GLY B O 1
ATOM 1720 N N . ASN B 1 45 ? -5.773 9.906 5.367 1 97.56 45 ASN B N 1
ATOM 1721 C CA . ASN B 1 45 ? -6.68 8.773 5.496 1 97.56 45 ASN B CA 1
ATOM 1722 C C . ASN B 1 45 ? -6.34 7.922 6.715 1 97.56 45 ASN B C 1
ATOM 1724 O O . ASN B 1 45 ? -7.227 7.562 7.496 1 97.56 45 ASN B O 1
ATOM 1728 N N . ASN B 1 46 ? -5.07 7.664 6.836 1 96.81 46 ASN B N 1
ATOM 1729 C CA . ASN B 1 46 ? -4.613 6.848 7.957 1 96.81 46 ASN B CA 1
ATOM 1730 C C . ASN B 1 46 ? -4.832 7.555 9.289 1 96.81 46 ASN B C 1
ATOM 1732 O O . ASN B 1 46 ? -5.258 6.938 10.266 1 96.81 46 ASN B O 1
ATOM 1736 N N . LEU B 1 47 ? -4.562 8.859 9.352 1 98.38 47 LEU B N 1
ATOM 1737 C CA . LEU B 1 47 ? -4.785 9.609 10.586 1 98.38 47 LEU B CA 1
ATOM 1738 C C . LEU B 1 47 ? -6.27 9.656 10.938 1 98.38 47 LEU B C 1
ATOM 1740 O O . LEU B 1 47 ? -6.648 9.367 12.07 1 98.38 47 LEU B O 1
ATOM 1744 N N . MET B 1 48 ? -7.051 9.953 9.961 1 97.62 48 MET B N 1
ATOM 1745 C CA . MET B 1 48 ? -8.492 10.102 10.156 1 97.62 48 MET B CA 1
ATOM 1746 C C . MET B 1 48 ? -9.125 8.781 10.578 1 97.62 48 MET B C 1
ATOM 1748 O O . MET B 1 48 ? -10.156 8.766 11.25 1 97.62 48 MET B O 1
ATOM 1752 N N . ALA B 1 49 ? -8.555 7.688 10.25 1 94.69 49 ALA B N 1
ATOM 1753 C CA . ALA B 1 49 ? -9.086 6.359 10.555 1 94.69 49 ALA B CA 1
ATOM 1754 C C . ALA B 1 49 ? -8.883 6.016 12.031 1 94.69 49 ALA B C 1
ATOM 1756 O O . ALA B 1 49 ? -9.492 5.074 12.539 1 94.69 49 ALA B O 1
ATOM 1757 N N . GLN B 1 50 ? -7.973 6.699 12.688 1 95.56 50 GLN B N 1
ATOM 1758 C CA . GLN B 1 50 ? -7.699 6.398 14.086 1 95.56 50 GLN B CA 1
ATOM 1759 C C . GLN B 1 50 ? -8.883 6.773 14.969 1 95.56 50 GLN B C 1
ATOM 1761 O O . GLN B 1 50 ? -9.625 7.711 14.664 1 95.56 50 GLN B O 1
ATOM 1766 N N . ARG B 1 51 ? -8.953 6 16.062 1 92.75 51 ARG B N 1
ATOM 1767 C CA . ARG B 1 51 ? -10.016 6.293 17.031 1 92.75 51 ARG B CA 1
ATOM 1768 C C . ARG B 1 51 ? -9.812 7.664 17.656 1 92.75 51 ARG B C 1
ATOM 1770 O O . ARG B 1 51 ? -8.68 8.055 17.969 1 92.75 51 ARG B O 1
ATOM 1777 N N . LYS B 1 52 ? -10.852 8.523 17.797 1 94.56 52 LYS B N 1
ATOM 1778 C CA . LYS B 1 52 ? -10.898 9.789 18.531 1 94.56 52 LYS B CA 1
ATOM 1779 C C . LYS B 1 52 ? -10.266 10.914 17.719 1 94.56 52 LYS B C 1
ATOM 1781 O O . LYS B 1 52 ? -10.039 12.008 18.234 1 94.56 52 LYS B O 1
ATOM 1786 N N . VAL B 1 53 ? -9.891 10.609 16.516 1 97 53 VAL B N 1
ATOM 1787 C CA . VAL B 1 53 ? -9.391 11.656 15.625 1 97 53 VAL B CA 1
ATOM 1788 C C . VAL B 1 53 ? -10.547 12.289 14.859 1 97 53 VAL B C 1
ATOM 1790 O O . VAL B 1 53 ? -11.484 11.594 14.445 1 97 53 VAL B O 1
ATOM 1793 N N . THR B 1 54 ? -10.445 13.586 14.711 1 96.81 54 THR B N 1
ATOM 1794 C CA . THR B 1 54 ? -11.438 14.359 13.961 1 96.81 54 THR B CA 1
ATOM 1795 C C . THR B 1 54 ? -11.672 13.75 12.586 1 96.81 54 THR B C 1
ATOM 1797 O O . THR B 1 54 ? -10.727 13.344 11.906 1 96.81 54 THR B O 1
ATOM 1800 N N . LYS B 1 55 ? -12.977 13.727 12.234 1 97.38 55 LYS B N 1
ATOM 1801 C CA . LYS B 1 55 ? -13.344 13.172 10.93 1 97.38 55 LYS B CA 1
ATOM 1802 C C . LYS B 1 55 ? -13.672 14.281 9.938 1 97.38 55 LYS B C 1
ATOM 1804 O O . LYS B 1 55 ? -14.117 15.359 10.32 1 97.38 55 LYS B O 1
ATOM 1809 N N . GLY B 1 56 ? -13.391 13.922 8.625 1 97.81 56 GLY B N 1
ATOM 1810 C CA . GLY B 1 56 ? -13.633 14.891 7.566 1 97.81 56 GLY B CA 1
ATOM 1811 C C . GLY B 1 56 ? -12.383 15.648 7.16 1 97.81 56 GLY B C 1
ATOM 1812 O O . GLY B 1 56 ? -11.617 16.094 8.016 1 97.81 56 GLY B O 1
ATOM 1813 N N . ARG B 1 57 ? -12.219 15.836 5.949 1 98 57 ARG B N 1
ATOM 1814 C CA . ARG B 1 57 ? -10.992 16.438 5.414 1 98 57 ARG B CA 1
ATOM 1815 C C . ARG B 1 57 ? -10.82 17.859 5.906 1 98 57 ARG B C 1
ATOM 1817 O O . ARG B 1 57 ? -9.758 18.234 6.402 1 98 57 ARG B O 1
ATOM 1824 N N . GLU B 1 58 ? -11.922 18.672 5.781 1 97.62 58 GLU B N 1
ATOM 1825 C CA . GLU B 1 58 ? -11.836 20.078 6.16 1 97.62 58 GLU B CA 1
ATOM 1826 C C . GLU B 1 58 ? -11.648 20.234 7.668 1 97.62 58 GLU B C 1
ATOM 1828 O O . GLU B 1 58 ? -10.852 21.047 8.117 1 97.62 58 GLU B O 1
ATOM 1833 N N . ALA B 1 59 ? -12.383 19.453 8.383 1 98.25 59 ALA B N 1
ATOM 1834 C CA . ALA B 1 59 ? -12.312 19.531 9.836 1 98.25 59 ALA B CA 1
ATOM 1835 C C . ALA B 1 59 ? -10.93 19.109 10.336 1 98.25 59 ALA B C 1
ATOM 1837 O O . ALA B 1 59 ? -10.383 19.719 11.258 1 98.25 59 ALA B O 1
ATOM 1838 N N . LEU B 1 60 ? -10.422 18.062 9.734 1 98.5 60 LEU B N 1
ATOM 1839 C CA . LEU B 1 60 ? -9.094 17.594 10.117 1 98.5 60 LEU B CA 1
ATOM 1840 C C . LEU B 1 60 ? -8.039 18.656 9.805 1 98.5 60 LEU B C 1
ATOM 1842 O O . LEU B 1 60 ? -7.156 18.922 10.625 1 98.5 60 LEU B O 1
ATOM 1846 N N . ALA B 1 61 ? -8.125 19.234 8.68 1 98.5 61 ALA B N 1
ATOM 1847 C CA . ALA B 1 61 ? -7.195 20.297 8.297 1 98.5 61 ALA B CA 1
ATOM 1848 C C . ALA B 1 61 ? -7.211 21.438 9.312 1 98.5 61 ALA B C 1
ATOM 1850 O O . ALA B 1 61 ? -6.16 21.953 9.703 1 98.5 61 ALA B O 1
ATOM 1851 N N . ALA B 1 62 ? -8.406 21.781 9.688 1 98 62 ALA B N 1
ATOM 1852 C CA . ALA B 1 62 ? -8.547 22.875 10.656 1 98 62 ALA B CA 1
ATOM 1853 C C . ALA B 1 62 ? -7.84 22.531 11.969 1 98 62 ALA B C 1
ATOM 1855 O O . ALA B 1 62 ? -7.23 23.406 12.594 1 98 62 ALA B O 1
ATOM 1856 N N . ARG B 1 63 ? -7.883 21.281 12.312 1 97.31 63 ARG B N 1
ATOM 1857 C CA . ARG B 1 63 ? -7.27 20.844 13.57 1 97.31 63 ARG B CA 1
ATOM 1858 C C . ARG B 1 63 ? -5.746 20.859 13.461 1 97.31 63 ARG B C 1
ATOM 1860 O O . ARG B 1 63 ? -5.051 20.938 14.477 1 97.31 63 ARG B O 1
ATOM 1867 N N . LEU B 1 64 ? -5.191 20.766 12.297 1 98.06 64 LEU B N 1
ATOM 1868 C CA . LEU B 1 64 ? -3.75 20.703 12.094 1 98.06 64 LEU B CA 1
ATOM 1869 C C . LEU B 1 64 ? -3.16 22.094 11.891 1 98.06 64 LEU B C 1
ATOM 1871 O O . LEU B 1 64 ? -1.94 22.25 11.812 1 98.06 64 LEU B O 1
ATOM 1875 N N . ALA B 1 65 ? -4.035 23.078 11.805 1 97.19 65 ALA B N 1
ATOM 1876 C CA . ALA B 1 65 ? -3.566 24.453 11.641 1 97.19 65 ALA B CA 1
ATOM 1877 C C . ALA B 1 65 ? -2.842 24.938 12.883 1 97.19 65 ALA B C 1
ATOM 1879 O O . ALA B 1 65 ? -3.133 24.484 14 1 97.19 65 ALA B O 1
ATOM 1880 N N . GLY B 1 66 ? -1.874 25.797 12.656 1 95.69 66 GLY B N 1
ATOM 1881 C CA . GLY B 1 66 ? -1.238 26.469 13.781 1 95.69 66 GLY B CA 1
ATOM 1882 C C . GLY B 1 66 ? 0.021 25.766 14.258 1 95.69 66 GLY B C 1
ATOM 1883 O O . GLY B 1 66 ? 0.535 26.078 15.336 1 95.69 66 GLY B O 1
ATOM 1884 N N . VAL B 1 67 ? 0.478 24.797 13.492 1 94.62 67 VAL B N 1
ATOM 1885 C CA . VAL B 1 67 ? 1.731 24.109 13.82 1 94.62 67 VAL B CA 1
ATOM 1886 C C . VAL B 1 67 ? 2.902 25.062 13.602 1 94.62 67 VAL B C 1
ATOM 1888 O O . VAL B 1 67 ? 2.967 25.766 12.586 1 94.62 67 VAL B O 1
ATOM 1891 N N . ARG B 1 68 ? 3.82 25.078 14.555 1 91.94 68 ARG B N 1
ATOM 1892 C CA . ARG B 1 68 ? 4.98 25.969 14.5 1 91.94 68 ARG B CA 1
ATOM 1893 C C . ARG B 1 68 ? 6.254 25.172 14.219 1 91.94 68 ARG B C 1
ATOM 1895 O O . ARG B 1 68 ? 6.41 24.047 14.695 1 91.94 68 ARG B O 1
ATOM 1902 N N . GLY B 1 69 ? 7.18 25.766 13.422 1 89.38 69 GLY B N 1
ATOM 1903 C CA . GLY B 1 69 ? 8.5 25.188 13.234 1 89.38 69 GLY B CA 1
ATOM 1904 C C . GLY B 1 69 ? 8.539 24.125 12.148 1 89.38 69 GLY B C 1
ATOM 1905 O O . GLY B 1 69 ? 9.586 23.531 11.891 1 89.38 69 GLY B O 1
ATOM 1906 N N . ALA B 1 70 ? 7.387 23.828 11.578 1 92.69 70 ALA B N 1
ATOM 1907 C CA . ALA B 1 70 ? 7.34 22.844 10.5 1 92.69 70 ALA B CA 1
ATOM 1908 C C . ALA B 1 70 ? 6.191 23.141 9.539 1 92.69 70 ALA B C 1
ATOM 1910 O O . ALA B 1 70 ? 5.141 23.641 9.953 1 92.69 70 ALA B O 1
ATOM 1911 N N . GLU B 1 71 ? 6.453 22.859 8.359 1 94.88 71 GLU B N 1
ATOM 1912 C CA . GLU B 1 71 ? 5.359 22.844 7.395 1 94.88 71 GLU B CA 1
ATOM 1913 C C . GLU B 1 71 ? 4.613 21.5 7.441 1 94.88 71 GLU B C 1
ATOM 1915 O O . GLU B 1 71 ? 5.23 20.438 7.367 1 94.88 71 GLU B O 1
ATOM 1920 N N . VAL B 1 72 ? 3.287 21.578 7.598 1 97.5 72 VAL B N 1
ATOM 1921 C CA . VAL B 1 72 ? 2.463 20.375 7.586 1 97.5 72 VAL B CA 1
ATOM 1922 C C . VAL B 1 72 ? 1.787 20.234 6.227 1 97.5 72 VAL B C 1
ATOM 1924 O O . VAL B 1 72 ? 1.143 21.156 5.738 1 97.5 72 VAL B O 1
ATOM 1927 N N . VAL B 1 73 ? 2.004 19.125 5.621 1 98.38 73 VAL B N 1
ATOM 1928 C CA . VAL B 1 73 ? 1.319 18.766 4.383 1 98.38 73 VAL B CA 1
ATOM 1929 C C . VAL B 1 73 ? 0.388 17.594 4.633 1 98.38 73 VAL B C 1
ATOM 1931 O O . VAL B 1 73 ? 0.847 16.469 4.867 1 98.38 73 VAL B O 1
ATOM 1934 N N . LEU B 1 74 ? -0.881 17.859 4.602 1 98.81 74 LEU B N 1
ATOM 1935 C CA . LEU B 1 74 ? -1.933 16.875 4.816 1 98.81 74 LEU B CA 1
ATOM 1936 C C . LEU B 1 74 ? -2.393 16.281 3.496 1 98.81 74 LEU B C 1
ATOM 1938 O O . LEU B 1 74 ? -2.887 16.984 2.619 1 98.81 74 LEU B O 1
ATOM 1942 N N . VAL B 1 75 ? -2.24 14.945 3.324 1 98.75 75 VAL B N 1
ATOM 1943 C CA . VAL B 1 75 ? -2.428 14.312 2.021 1 98.75 75 VAL B CA 1
ATOM 1944 C C . VAL B 1 75 ? -3.574 13.305 2.096 1 98.75 75 VAL B C 1
ATOM 1946 O O . VAL B 1 75 ? -3.592 12.438 2.973 1 98.75 75 VAL B O 1
ATOM 1949 N N . PHE B 1 76 ? -4.594 13.438 1.14 1 98.62 76 PHE B N 1
ATOM 1950 C CA . PHE B 1 76 ? -5.727 12.523 1.065 1 98.62 76 PHE B CA 1
ATOM 1951 C C . PHE B 1 76 ? -5.781 11.836 -0.295 1 98.62 76 PHE B C 1
ATOM 1953 O O . PHE B 1 76 ? -5.445 12.438 -1.314 1 98.62 76 PHE B O 1
ATOM 1960 N N . ASP B 1 77 ? -6.219 10.602 -0.246 1 96.81 77 ASP B N 1
ATOM 1961 C CA . ASP B 1 77 ? -6.633 9.977 -1.5 1 96.81 77 ASP B CA 1
ATOM 1962 C C . ASP B 1 77 ? -7.84 10.695 -2.098 1 96.81 77 ASP B C 1
ATOM 1964 O O . ASP B 1 77 ? -8.797 11.008 -1.389 1 96.81 77 ASP B O 1
ATOM 1968 N N . GLY B 1 78 ? -7.719 10.922 -3.389 1 96.94 78 GLY B N 1
ATOM 1969 C CA . GLY B 1 78 ? -8.914 11.414 -4.062 1 96.94 78 GLY B CA 1
ATOM 1970 C C . GLY B 1 78 ? -10 10.359 -4.188 1 96.94 78 GLY B C 1
ATOM 1971 O O . GLY B 1 78 ? -9.703 9.164 -4.273 1 96.94 78 GLY B O 1
ATOM 1972 N N . ARG B 1 79 ? -11.195 10.859 -4.184 1 93.06 79 ARG B N 1
ATOM 1973 C CA . ARG B 1 79 ? -12.336 9.992 -4.48 1 93.06 79 ARG B CA 1
ATOM 1974 C C . ARG B 1 79 ? -12.516 9.828 -5.984 1 93.06 79 ARG B C 1
ATOM 1976 O O . ARG B 1 79 ? -11.898 10.547 -6.773 1 93.06 79 ARG B O 1
ATOM 1983 N N . GLU B 1 80 ? -13.367 8.898 -6.352 1 90.75 80 GLU B N 1
ATOM 1984 C CA . GLU B 1 80 ? -13.672 8.727 -7.77 1 90.75 80 GLU B CA 1
ATOM 1985 C C . GLU B 1 80 ? -14.164 10.031 -8.391 1 90.75 80 GLU B C 1
ATOM 1987 O O . GLU B 1 80 ? -15.03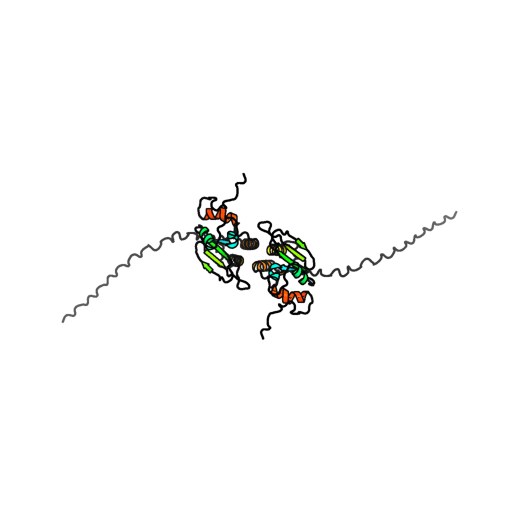9 10.695 -7.836 1 90.75 80 GLU B O 1
ATOM 1992 N N . GLY B 1 81 ? -13.57 10.414 -9.508 1 91.19 81 GLY B N 1
ATOM 1993 C CA . GLY B 1 81 ? -13.984 11.617 -10.211 1 91.19 81 GLY B CA 1
ATOM 1994 C C . GLY B 1 81 ? -13.234 12.859 -9.758 1 91.19 81 GLY B C 1
ATOM 1995 O O . GLY B 1 81 ? -13.297 13.898 -10.422 1 91.19 81 GLY B O 1
ATOM 1996 N N . GLU B 1 82 ? -12.539 12.781 -8.586 1 93.62 82 GLU B N 1
ATOM 1997 C CA . GLU B 1 82 ? -11.789 13.938 -8.109 1 93.62 82 GLU B CA 1
ATOM 1998 C C . GLU B 1 82 ? -10.414 14.016 -8.766 1 93.62 82 GLU B C 1
ATOM 2000 O O . GLU B 1 82 ? -9.75 12.992 -8.961 1 93.62 82 GLU B O 1
ATOM 2005 N N . SER B 1 83 ? -10.086 15.156 -9.148 1 94.25 83 SER B N 1
ATOM 2006 C CA . SER B 1 83 ? -8.75 15.43 -9.68 1 94.25 83 SER B CA 1
ATOM 2007 C C . SER B 1 83 ? -7.816 15.93 -8.586 1 94.25 83 SER B C 1
ATOM 2009 O O . SER B 1 83 ? -8.266 16.312 -7.5 1 94.25 83 SER B O 1
ATOM 2011 N N . HIS B 1 84 ? -6.527 15.852 -8.898 1 96.25 84 HIS B N 1
ATOM 2012 C CA . HIS B 1 84 ? -5.523 16.344 -7.969 1 96.25 84 HIS B CA 1
ATOM 2013 C C . HIS B 1 84 ? -5.773 17.812 -7.621 1 96.25 84 HIS B C 1
ATOM 2015 O O . HIS B 1 84 ? -5.953 18.641 -8.516 1 96.25 84 HIS B O 1
ATOM 2021 N N . VAL B 1 85 ? -5.801 18.125 -6.34 1 96.94 85 VAL B N 1
ATOM 2022 C CA . VAL B 1 85 ? -5.98 19.5 -5.883 1 96.94 85 VAL B CA 1
ATOM 2023 C C . VAL B 1 85 ? -5.047 19.781 -4.707 1 96.94 85 VAL B C 1
ATOM 2025 O O . VAL B 1 85 ? -4.871 18.938 -3.83 1 96.94 85 VAL B O 1
ATOM 2028 N N . GLU B 1 86 ? -4.438 20.891 -4.754 1 97.19 86 GLU B N 1
ATOM 2029 C CA . GLU B 1 86 ? -3.678 21.406 -3.619 1 97.19 86 GLU B CA 1
ATOM 2030 C C . GLU B 1 86 ? -4.258 22.719 -3.115 1 97.19 86 GLU B C 1
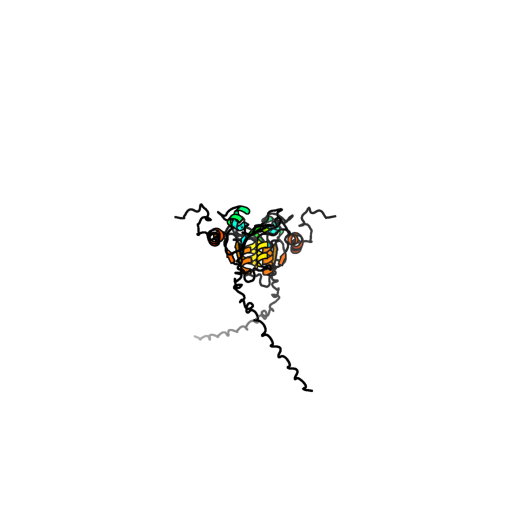ATOM 2032 O O . GLU B 1 86 ? -4.605 23.594 -3.91 1 97.19 86 GLU B O 1
ATOM 2037 N N . SER B 1 87 ? -4.465 22.75 -1.811 1 96.31 87 SER B N 1
ATOM 2038 C CA . SER B 1 87 ? -5.051 23.953 -1.243 1 96.31 87 SER B CA 1
ATOM 2039 C C . SER B 1 87 ? -4.484 24.25 0.141 1 96.31 87 SER B C 1
ATOM 2041 O O . SER B 1 87 ? -3.895 23.375 0.776 1 96.31 87 SER B O 1
ATOM 2043 N N . GLY B 1 88 ? -4.555 25.5 0.5 1 94.31 88 GLY B N 1
ATOM 2044 C CA . GLY B 1 88 ? -4.172 25.906 1.842 1 94.31 88 GLY B CA 1
ATOM 2045 C C . GLY B 1 88 ? -2.67 26.031 2.021 1 94.31 88 GLY B C 1
ATOM 2046 O O . GLY B 1 88 ? -1.901 25.703 1.113 1 94.31 88 GLY B O 1
ATOM 2047 N N . HIS B 1 89 ? -2.303 26.625 3.236 1 93.75 89 HIS B N 1
ATOM 2048 C CA . HIS B 1 89 ? -0.889 26.781 3.557 1 93.75 89 HIS B CA 1
ATOM 2049 C C . HIS B 1 89 ? -0.602 26.375 5 1 93.75 89 HIS B C 1
ATOM 2051 O O . HIS B 1 89 ? 0.555 26.172 5.371 1 93.75 89 HIS B O 1
ATOM 2057 N N . ASP B 1 90 ? -1.64 26.344 5.738 1 95.81 90 ASP B N 1
ATOM 2058 C CA . ASP B 1 90 ? -1.514 25.984 7.148 1 95.81 90 ASP B CA 1
ATOM 2059 C C . ASP B 1 90 ? -2.754 25.234 7.641 1 95.81 90 ASP B C 1
ATOM 2061 O O . ASP B 1 90 ? -3.598 25.812 8.328 1 95.81 90 ASP B O 1
ATOM 2065 N N . PRO B 1 91 ? -2.643 23.953 7.355 1 97.81 91 PRO B N 1
ATOM 2066 C CA . PRO B 1 91 ? -1.685 23.141 6.602 1 97.81 91 PRO B CA 1
ATOM 2067 C C . PRO B 1 91 ? -1.917 23.203 5.094 1 97.81 91 PRO B C 1
ATOM 2069 O O . PRO B 1 91 ? -2.986 23.625 4.648 1 97.81 91 PRO B O 1
ATOM 2072 N N . ARG B 1 92 ? -0.905 22.891 4.348 1 98.31 92 ARG B N 1
ATOM 2073 C CA . ARG B 1 92 ? -1.126 22.547 2.949 1 98.31 92 ARG B CA 1
ATOM 2074 C C . ARG B 1 92 ? -1.902 21.25 2.822 1 98.31 92 ARG B C 1
ATOM 2076 O O . ARG B 1 92 ? -1.617 20.281 3.531 1 98.31 92 ARG B O 1
ATOM 2083 N N . VAL B 1 93 ? -2.957 21.266 2.004 1 98.62 93 VAL B N 1
ATOM 2084 C CA . VAL B 1 93 ? -3.777 20.078 1.82 1 98.62 93 VAL B CA 1
ATOM 2085 C C . VAL B 1 93 ? -3.645 19.578 0.384 1 98.62 93 VAL B C 1
ATOM 2087 O O . VAL B 1 93 ? -3.799 20.344 -0.566 1 98.62 93 VAL B O 1
ATOM 2090 N N . VAL B 1 94 ? -3.268 18.359 0.25 1 98.56 94 VAL B N 1
ATOM 2091 C CA . VAL B 1 94 ? -3.154 17.719 -1.057 1 98.56 94 VAL B CA 1
ATOM 2092 C C . VAL B 1 94 ? -4.184 16.594 -1.175 1 98.56 94 VAL B C 1
ATOM 2094 O O . VAL B 1 94 ? -4.254 15.719 -0.311 1 98.56 94 VAL B O 1
ATOM 2097 N N . VAL B 1 95 ? -5.055 16.641 -2.182 1 98.44 95 VAL B N 1
ATOM 2098 C CA . VAL B 1 95 ? -5.934 15.539 -2.553 1 98.44 95 VAL B CA 1
ATOM 2099 C C . VAL B 1 95 ? -5.492 14.953 -3.893 1 98.44 95 VAL B C 1
ATOM 2101 O O . VAL B 1 95 ? -5.484 15.648 -4.91 1 98.44 95 VAL B O 1
ATOM 2104 N N . THR B 1 96 ? -5.07 13.703 -3.84 1 97.69 96 THR B N 1
ATOM 2105 C CA . THR B 1 96 ? -4.535 13.086 -5.047 1 97.69 96 THR B CA 1
ATOM 2106 C C . THR B 1 96 ? -5.66 12.703 -6.004 1 97.69 96 THR B C 1
ATOM 2108 O O . THR B 1 96 ? -6.84 12.844 -5.672 1 97.69 96 THR B O 1
ATOM 2111 N N . SER B 1 97 ? -5.266 12.359 -7.18 1 95.56 97 SER B N 1
ATOM 2112 C CA . SER B 1 97 ? -6.242 11.969 -8.195 1 95.56 97 SER B CA 1
ATOM 2113 C C . SER B 1 97 ? -6.887 10.633 -7.852 1 95.56 97 SER B C 1
ATOM 2115 O O . SER B 1 97 ? -6.188 9.648 -7.59 1 95.56 97 SER B O 1
ATOM 2117 N N . GLY B 1 98 ? -8.258 10.672 -7.762 1 92.31 98 GLY B N 1
ATOM 2118 C CA . GLY B 1 98 ? -8.992 9.445 -7.484 1 92.31 98 GLY B CA 1
ATOM 2119 C C . GLY B 1 98 ? -9.297 8.641 -8.734 1 92.31 98 GLY B C 1
ATOM 2120 O O . GLY B 1 98 ? -8.906 9.023 -9.836 1 92.31 98 GLY B O 1
ATOM 2121 N N . GLY B 1 99 ? -9.859 7.508 -8.539 1 83.12 99 GLY B N 1
ATOM 2122 C CA . GLY B 1 99 ? -10.289 6.668 -9.648 1 83.12 99 GLY B CA 1
ATOM 2123 C C . GLY B 1 99 ? -9.438 5.418 -9.805 1 83.12 99 GLY B C 1
ATOM 2124 O O . GLY B 1 99 ? -9 4.828 -8.82 1 83.12 99 GLY B O 1
ATOM 2125 N N . GLU B 1 100 ? -9.445 4.887 -11.023 1 76.19 100 GLU B N 1
ATOM 2126 C CA . GLU B 1 100 ? -8.773 3.615 -11.266 1 76.19 100 GLU B CA 1
ATOM 2127 C C . GLU B 1 100 ? -7.773 3.727 -12.414 1 76.19 100 GLU B C 1
ATOM 2129 O O . GLU B 1 100 ? -7.773 4.719 -13.148 1 76.19 100 GLU B O 1
ATOM 2134 N N . GLY B 1 101 ? -6.875 2.742 -12.453 1 76.12 101 GLY B N 1
ATOM 2135 C CA . GLY B 1 101 ? -5.977 2.619 -13.594 1 76.12 101 GLY B CA 1
ATOM 2136 C C . GLY B 1 101 ? -4.797 3.572 -13.523 1 76.12 101 GLY B C 1
ATOM 2137 O O . GLY B 1 101 ? -4.348 3.932 -12.43 1 76.12 101 GLY B O 1
ATOM 2138 N N . SER B 1 102 ? -4.293 3.959 -14.664 1 75.75 102 SER B N 1
ATOM 2139 C CA . SER B 1 102 ? -3.045 4.703 -14.789 1 75.75 102 SER B CA 1
ATOM 2140 C C . SER B 1 102 ? -3.229 6.16 -14.367 1 75.75 102 SER B C 1
ATOM 2142 O O . SER B 1 102 ? -2.258 6.844 -14.039 1 75.75 102 SER B O 1
ATOM 2144 N N . GLU B 1 103 ? -4.438 6.609 -14.289 1 81.88 103 GLU B N 1
ATOM 2145 C CA . GLU B 1 103 ? -4.684 8.016 -13.977 1 81.88 103 GLU B CA 1
ATOM 2146 C C . GLU B 1 103 ? -4.75 8.242 -12.469 1 81.88 103 GLU B C 1
ATOM 2148 O O . GLU B 1 103 ? -4.652 9.375 -12 1 81.88 103 GLU B O 1
ATOM 2153 N N . ARG B 1 104 ? -4.859 7.16 -11.805 1 87.88 104 ARG B N 1
ATOM 2154 C CA . ARG B 1 104 ? -4.977 7.246 -10.352 1 87.88 104 ARG B CA 1
ATOM 2155 C C . ARG B 1 104 ? -3.609 7.461 -9.711 1 87.88 104 ARG B C 1
ATOM 2157 O O . ARG B 1 104 ? -2.609 6.902 -10.164 1 87.88 104 ARG B O 1
ATOM 2164 N N . GLU B 1 105 ? -3.549 8.336 -8.75 1 91.44 105 GLU B N 1
ATOM 2165 C CA . GLU B 1 105 ? -2.416 8.469 -7.84 1 91.44 105 GLU B CA 1
ATOM 2166 C C . GLU B 1 105 ? -2.871 8.398 -6.383 1 91.44 105 GLU B C 1
ATOM 2168 O O . GLU B 1 105 ? -3.703 9.195 -5.949 1 91.44 105 GLU B O 1
ATOM 2173 N N . SER B 1 106 ? -2.35 7.434 -5.668 1 93.19 106 SER B N 1
ATOM 2174 C CA . SER B 1 106 ? -2.719 7.34 -4.258 1 93.19 106 SER B CA 1
ATOM 2175 C C . SER B 1 106 ? -1.928 8.336 -3.414 1 93.19 106 SER B C 1
ATOM 2177 O O . SER B 1 106 ? -0.907 8.859 -3.859 1 93.19 106 SER B O 1
ATOM 2179 N N . ALA B 1 107 ? -2.406 8.609 -2.279 1 96.69 107 ALA B N 1
ATOM 2180 C CA . ALA B 1 107 ? -1.698 9.461 -1.324 1 96.69 107 ALA B CA 1
ATOM 2181 C C . ALA B 1 107 ? -0.308 8.906 -1.025 1 96.69 107 ALA B C 1
ATOM 2183 O O . ALA B 1 107 ? 0.666 9.656 -0.959 1 96.69 107 ALA B O 1
ATOM 2184 N N . ASP B 1 108 ? -0.196 7.57 -0.881 1 95.62 108 ASP B N 1
ATOM 2185 C CA . ASP B 1 108 ? 1.098 6.941 -0.633 1 95.62 108 ASP B CA 1
ATOM 2186 C C . ASP B 1 108 ? 2.074 7.23 -1.771 1 95.62 108 ASP B C 1
ATOM 2188 O O . ASP B 1 108 ? 3.227 7.598 -1.528 1 95.62 108 ASP B O 1
ATOM 2192 N N . GLU B 1 109 ? 1.647 7.051 -2.963 1 92.75 109 GLU B N 1
ATOM 2193 C CA . GLU B 1 109 ? 2.494 7.305 -4.125 1 92.75 109 GLU B CA 1
ATOM 2194 C C . GLU B 1 109 ? 2.957 8.758 -4.16 1 92.75 109 GLU B C 1
ATOM 2196 O O . GLU B 1 109 ? 4.125 9.039 -4.445 1 92.75 109 GLU B O 1
ATOM 2201 N N . TRP B 1 110 ? 2.068 9.656 -3.902 1 95.69 110 TRP B N 1
ATOM 2202 C CA . TRP B 1 110 ? 2.395 11.078 -3.904 1 95.69 110 TRP B CA 1
ATOM 2203 C C . TRP B 1 110 ? 3.451 11.391 -2.85 1 95.69 110 TRP B C 1
ATOM 2205 O O . TRP B 1 110 ? 4.426 12.094 -3.131 1 95.69 110 TRP B O 1
ATOM 2215 N N . ILE B 1 111 ? 3.311 10.883 -1.649 1 96.75 111 ILE B N 1
ATOM 2216 C CA . ILE B 1 111 ? 4.258 11.125 -0.566 1 96.75 111 ILE B CA 1
ATOM 2217 C C . ILE B 1 111 ? 5.625 10.555 -0.941 1 96.75 111 ILE B C 1
ATOM 2219 O O . ILE B 1 111 ? 6.652 11.211 -0.753 1 96.75 111 ILE B O 1
ATOM 2223 N N . VAL B 1 112 ? 5.645 9.375 -1.429 1 94.88 112 VAL B N 1
ATOM 2224 C CA . VAL B 1 112 ? 6.898 8.734 -1.812 1 94.88 112 VAL B CA 1
ATOM 2225 C C . VAL B 1 112 ? 7.594 9.555 -2.891 1 94.88 112 VAL B C 1
ATOM 2227 O O . VAL B 1 112 ? 8.812 9.719 -2.867 1 94.88 112 VAL B O 1
ATOM 2230 N N . GLU B 1 113 ? 6.812 10.016 -3.846 1 93.12 113 GLU B N 1
ATOM 2231 C CA . GLU B 1 113 ? 7.395 10.875 -4.879 1 93.12 113 GLU B CA 1
ATOM 2232 C C . GLU B 1 113 ? 8.047 12.109 -4.266 1 93.12 113 GLU B C 1
ATOM 2234 O O . GLU B 1 113 ? 9.094 12.562 -4.738 1 93.12 113 GLU B O 1
ATOM 2239 N N . GLN B 1 114 ? 7.387 12.656 -3.264 1 93.75 114 GLN B N 1
ATOM 2240 C CA . GLN B 1 114 ? 7.961 13.812 -2.59 1 93.75 114 GLN B CA 1
ATOM 2241 C C . GLN B 1 114 ? 9.266 13.453 -1.887 1 93.75 114 GLN B C 1
ATOM 2243 O O . GLN B 1 114 ? 10.18 14.273 -1.803 1 93.75 114 GLN B O 1
ATOM 2248 N N . LEU B 1 115 ? 9.328 12.258 -1.395 1 91.81 115 LEU B N 1
ATOM 2249 C CA . LEU B 1 115 ? 10.508 11.812 -0.655 1 91.81 115 LEU B CA 1
ATOM 2250 C C . LEU B 1 115 ? 11.719 11.703 -1.577 1 91.81 115 LEU B C 1
ATOM 2252 O O . LEU B 1 115 ? 12.844 11.969 -1.16 1 91.81 115 LEU B O 1
ATOM 2256 N N . TYR B 1 116 ? 11.461 11.203 -2.818 1 85.56 116 TYR B N 1
ATOM 2257 C CA . TYR B 1 116 ? 12.586 10.93 -3.713 1 85.56 116 TYR B CA 1
ATOM 2258 C C . TYR B 1 116 ? 12.734 12.031 -4.75 1 85.56 116 TYR B C 1
ATOM 2260 O O . TYR B 1 116 ? 13.773 12.133 -5.41 1 85.56 116 TYR B O 1
ATOM 2268 N N . GLY B 1 117 ? 11.68 12.531 -5.199 1 72.44 117 GLY B N 1
ATOM 2269 C CA . GLY B 1 117 ? 11.734 13.562 -6.227 1 72.44 117 GLY B CA 1
ATOM 2270 C C . GLY B 1 117 ? 12.422 14.828 -5.762 1 72.44 117 GLY B C 1
ATOM 2271 O O . GLY B 1 117 ? 12.594 15.047 -4.559 1 72.44 117 GLY B O 1
ATOM 2272 N N . GLY B 1 118 ? 12.977 15.672 -6.602 1 49.22 118 GLY B N 1
ATOM 2273 C CA . GLY B 1 118 ? 13.906 16.797 -6.602 1 49.22 118 GLY B CA 1
ATOM 2274 C C . GLY B 1 118 ? 13.609 17.812 -5.508 1 49.22 118 GLY B C 1
ATOM 2275 O O . GLY B 1 118 ? 14.523 18.25 -4.816 1 49.22 118 GLY B O 1
ATOM 2276 N N . THR B 1 119 ? 12.641 18.828 -5.562 1 41.53 119 THR B N 1
ATOM 2277 C CA . THR B 1 119 ? 13.125 19.812 -4.617 1 41.53 119 THR B CA 1
ATOM 2278 C C . THR B 1 119 ? 13.328 19.203 -3.236 1 41.53 119 THR B C 1
ATOM 2280 O O . THR B 1 119 ? 12.359 18.953 -2.516 1 41.53 119 THR B O 1
ATOM 2283 N N . SER B 1 120 ? 13.984 18.016 -3.164 1 41.41 120 SER B N 1
ATOM 2284 C CA . SER B 1 120 ? 14.531 17.453 -1.935 1 41.41 120 SER B CA 1
ATOM 2285 C C . SER B 1 120 ? 14.469 18.453 -0.788 1 41.41 120 SER B C 1
ATOM 2287 O O . SER B 1 120 ? 14.898 19.594 -0.933 1 41.41 120 SER B O 1
ATOM 2289 N N . PRO B 1 121 ? 13.469 18.266 -0.003 1 44.53 121 PRO B N 1
ATOM 2290 C CA . PRO B 1 121 ? 13.898 19.219 1.009 1 44.53 121 PRO B CA 1
ATOM 2291 C C . PRO B 1 121 ? 15.414 19.391 1.054 1 44.53 121 PRO B C 1
ATOM 2293 O O . PRO B 1 121 ? 16.156 18.453 0.746 1 44.53 121 PRO B O 1
ATOM 2296 N N . SER B 1 122 ? 15.938 20.391 0.417 1 44.72 122 SER B N 1
ATOM 2297 C CA . SER B 1 122 ? 17.375 20.531 0.592 1 44.72 122 SER B CA 1
ATOM 2298 C C . SER B 1 122 ? 17.891 19.594 1.683 1 44.72 122 SER B C 1
ATOM 2300 O O . SER B 1 122 ? 17.219 19.391 2.695 1 44.72 122 SER B O 1
ATOM 2302 N N . ARG B 1 123 ? 18.781 18.531 1.167 1 51.34 123 ARG B N 1
ATOM 2303 C CA . ARG B 1 123 ? 19.547 17.688 2.086 1 51.34 123 ARG B CA 1
ATOM 2304 C C . ARG B 1 123 ? 19.578 18.297 3.482 1 51.34 123 ARG B C 1
ATOM 2306 O O . ARG B 1 123 ? 20.031 17.656 4.434 1 51.34 123 ARG B O 1
ATOM 2313 N N . THR B 1 124 ? 18.891 19.422 3.443 1 62.53 124 THR B N 1
ATOM 2314 C CA . THR B 1 124 ? 19.062 20.125 4.715 1 62.53 124 THR B CA 1
ATOM 2315 C C . THR B 1 124 ? 17.734 20.219 5.457 1 62.53 124 THR B C 1
ATOM 2317 O O . THR B 1 124 ? 17.688 20.641 6.617 1 62.53 124 THR B O 1
ATOM 2320 N N . THR B 1 125 ? 16.547 19.625 4.715 1 75.56 125 THR B N 1
ATOM 2321 C CA . THR B 1 125 ? 15.25 19.734 5.383 1 75.56 125 THR B CA 1
ATOM 2322 C C . THR B 1 125 ? 14.914 18.453 6.137 1 75.56 125 THR B C 1
ATOM 2324 O O . THR B 1 125 ? 15.047 17.359 5.586 1 75.56 125 THR B O 1
ATOM 2327 N N . ASP B 1 126 ? 14.625 18.578 7.398 1 88.69 126 ASP B N 1
ATOM 2328 C CA . ASP B 1 126 ? 14.141 17.453 8.195 1 88.69 126 ASP B CA 1
ATOM 2329 C C . ASP B 1 126 ? 12.734 17.031 7.75 1 88.69 126 ASP B C 1
ATOM 2331 O O . ASP B 1 126 ? 11.812 17.859 7.73 1 88.69 126 ASP B O 1
ATOM 2335 N N . VAL B 1 127 ? 12.609 15.82 7.293 1 94.25 127 VAL B N 1
ATOM 2336 C CA . VAL B 1 127 ? 11.328 15.344 6.793 1 94.25 127 VAL B CA 1
ATOM 2337 C C . VAL B 1 127 ? 10.797 14.234 7.699 1 94.25 127 VAL B C 1
ATOM 2339 O O . VAL B 1 127 ? 11.547 13.32 8.07 1 94.25 127 VAL B O 1
ATOM 2342 N N . SER B 1 128 ? 9.523 14.336 8.109 1 97 128 SER B N 1
ATOM 2343 C CA . SER B 1 128 ? 8.82 13.289 8.852 1 97 128 SER B CA 1
ATOM 2344 C C . SER B 1 128 ? 7.52 12.906 8.164 1 97 128 SER B C 1
ATOM 2346 O O . SER B 1 128 ? 6.891 13.727 7.5 1 97 128 SER B O 1
ATOM 2348 N N . ILE B 1 129 ? 7.176 11.641 8.344 1 98.38 129 ILE B N 1
ATOM 2349 C CA . ILE B 1 129 ? 5.918 11.141 7.805 1 98.38 129 ILE B CA 1
ATOM 2350 C C . ILE B 1 129 ? 5.051 10.602 8.945 1 98.38 129 ILE B C 1
ATOM 2352 O O . ILE B 1 129 ? 5.527 9.82 9.773 1 98.38 129 ILE B O 1
ATOM 2356 N N . VAL B 1 130 ? 3.783 11.039 8.984 1 98.75 130 VAL B N 1
ATOM 2357 C CA . VAL B 1 130 ? 2.814 10.492 9.93 1 98.75 130 VAL B CA 1
ATOM 2358 C C . VAL B 1 130 ? 1.961 9.43 9.242 1 98.75 130 VAL B C 1
ATOM 2360 O O . VAL B 1 130 ? 1.087 9.75 8.438 1 98.75 130 VAL B O 1
ATOM 2363 N N . THR B 1 131 ? 2.197 8.156 9.57 1 97.88 131 THR B N 1
ATOM 2364 C CA . THR B 1 131 ? 1.447 7.035 9.008 1 97.88 131 THR B CA 1
ATOM 2365 C C . THR B 1 131 ? 1.674 5.766 9.82 1 97.88 131 THR B C 1
ATOM 2367 O O . THR B 1 131 ? 2.703 5.625 10.484 1 97.88 131 THR B O 1
ATOM 2370 N N . ALA B 1 132 ? 0.754 4.895 9.812 1 94.31 132 ALA B N 1
ATOM 2371 C CA . ALA B 1 132 ? 0.932 3.564 10.391 1 94.31 132 ALA B CA 1
ATOM 2372 C C . ALA B 1 132 ? 1.127 2.514 9.305 1 94.31 132 ALA B C 1
ATOM 2374 O O . ALA B 1 132 ? 1.349 1.338 9.594 1 94.31 132 ALA B O 1
ATOM 2375 N N . ASP B 1 133 ? 1.112 2.961 8.031 1 92.25 133 ASP B N 1
ATOM 2376 C CA . ASP B 1 133 ? 1.228 2.014 6.926 1 92.25 133 ASP B CA 1
ATOM 2377 C C . ASP B 1 133 ? 2.652 1.479 6.809 1 92.25 133 ASP B C 1
ATOM 2379 O O . ASP B 1 133 ? 3.602 2.252 6.66 1 92.25 133 ASP B O 1
ATOM 2383 N N . LYS B 1 134 ? 2.832 0.199 6.73 1 91.19 134 LYS B N 1
ATOM 2384 C CA . LYS B 1 134 ? 4.141 -0.442 6.805 1 91.19 134 LYS B CA 1
ATOM 2385 C C . LYS B 1 134 ? 4.957 -0.172 5.543 1 91.19 134 LYS B C 1
ATOM 2387 O O . LYS B 1 134 ? 6.172 0.029 5.613 1 91.19 134 LYS B O 1
ATOM 2392 N N . LEU B 1 135 ? 4.324 -0.238 4.367 1 92.19 135 LEU B N 1
ATOM 2393 C CA . LEU B 1 135 ? 5.074 -0.035 3.133 1 92.19 135 LEU B CA 1
ATOM 2394 C C . LEU B 1 135 ? 5.523 1.417 3.002 1 92.19 135 LEU B C 1
ATOM 2396 O O . LEU B 1 135 ? 6.648 1.687 2.578 1 92.19 135 LEU B O 1
ATOM 2400 N N . LEU B 1 136 ? 4.664 2.301 3.363 1 95 136 LEU B N 1
ATOM 2401 C CA . LEU B 1 136 ? 5.039 3.711 3.334 1 95 136 LEU B CA 1
ATOM 2402 C C . LEU B 1 136 ? 6.141 4 4.348 1 95 136 LEU B C 1
ATOM 2404 O O . LEU B 1 136 ? 7.059 4.777 4.066 1 95 136 LEU B O 1
ATOM 2408 N N . ARG B 1 137 ? 6.121 3.359 5.512 1 95.12 137 ARG B N 1
ATOM 2409 C CA . ARG B 1 137 ? 7.18 3.498 6.508 1 95.12 137 ARG B CA 1
ATOM 2410 C C . ARG B 1 137 ? 8.516 3.004 5.961 1 95.12 137 ARG B C 1
ATOM 2412 O O . ARG B 1 137 ? 9.555 3.613 6.207 1 95.12 137 ARG B O 1
ATOM 2419 N N . ARG B 1 138 ? 8.438 1.971 5.27 1 92.69 138 ARG B N 1
ATOM 2420 C CA . ARG B 1 138 ? 9.648 1.432 4.664 1 92.69 138 ARG B CA 1
ATOM 2421 C C . ARG B 1 138 ? 10.258 2.422 3.674 1 92.69 138 ARG B C 1
ATOM 2423 O O . ARG B 1 138 ? 11.469 2.633 3.66 1 92.69 138 ARG B O 1
ATOM 2430 N N . GLU B 1 139 ? 9.414 2.998 2.891 1 93.75 139 GLU B N 1
ATOM 2431 C CA . GLU B 1 139 ? 9.883 4.008 1.945 1 93.75 139 GLU B CA 1
ATOM 2432 C C . GLU B 1 139 ? 10.484 5.207 2.67 1 93.75 139 GLU B C 1
ATOM 2434 O O . GLU B 1 139 ? 11.508 5.746 2.236 1 93.75 139 GLU B O 1
ATOM 2439 N N . ALA B 1 140 ? 9.844 5.598 3.746 1 95.31 140 ALA B N 1
ATOM 2440 C CA . ALA B 1 140 ? 10.352 6.707 4.547 1 95.31 140 ALA B CA 1
ATOM 2441 C C . ALA B 1 140 ? 11.758 6.406 5.066 1 95.31 140 ALA B C 1
ATOM 2443 O O . ALA B 1 140 ? 12.648 7.25 4.992 1 95.31 140 ALA B O 1
ATOM 2444 N N . GLN B 1 141 ? 11.945 5.246 5.516 1 93.31 141 GLN B N 1
ATOM 2445 C CA . GLN B 1 141 ? 13.234 4.824 6.039 1 93.31 141 GLN B CA 1
ATOM 2446 C C . GLN B 1 141 ? 14.312 4.863 4.957 1 93.31 141 GLN B C 1
ATOM 2448 O O . GLN B 1 141 ? 15.414 5.359 5.191 1 93.31 141 GLN B O 1
ATOM 2453 N N . ARG B 1 142 ? 13.953 4.453 3.869 1 91.06 142 ARG B N 1
ATOM 2454 C CA . ARG B 1 142 ? 14.898 4.434 2.76 1 91.06 142 ARG B CA 1
ATOM 2455 C C . ARG B 1 142 ? 15.297 5.848 2.352 1 91.06 142 ARG B C 1
ATOM 2457 O O . ARG B 1 142 ? 16.438 6.082 1.938 1 91.06 142 ARG B O 1
ATOM 2464 N N . ALA B 1 143 ? 14.383 6.68 2.537 1 92.31 143 ALA B N 1
ATOM 2465 C CA . ALA B 1 143 ? 14.633 8.078 2.191 1 92.31 143 ALA B CA 1
ATOM 2466 C C . ALA B 1 143 ? 15.227 8.836 3.373 1 92.31 143 ALA B C 1
ATOM 2468 O O . ALA B 1 143 ? 15.375 10.055 3.32 1 92.31 143 ALA B O 1
ATOM 2469 N N . ALA B 1 144 ? 15.406 8.148 4.52 1 93.38 144 ALA B N 1
ATOM 2470 C CA . ALA B 1 144 ? 15.969 8.719 5.738 1 93.38 144 ALA B CA 1
ATOM 2471 C C . ALA B 1 144 ? 15.023 9.742 6.355 1 93.38 144 ALA B C 1
ATOM 2473 O O . ALA B 1 144 ? 15.469 10.727 6.961 1 93.38 144 ALA B O 1
ATOM 2474 N N . ALA B 1 145 ? 13.75 9.586 6.086 1 95.19 145 ALA B N 1
ATOM 2475 C CA . ALA B 1 145 ? 12.727 10.391 6.746 1 95.19 145 ALA B CA 1
ATOM 2476 C C . ALA B 1 145 ? 12.242 9.719 8.031 1 95.19 145 ALA B C 1
ATOM 2478 O O . ALA B 1 145 ? 12.141 8.492 8.094 1 95.19 145 ALA B O 1
ATOM 2479 N N . ALA B 1 146 ? 11.953 10.492 9 1 96.19 146 ALA B N 1
ATOM 2480 C CA . ALA B 1 146 ? 11.391 9.953 10.234 1 96.19 146 ALA B CA 1
ATOM 2481 C C . ALA B 1 146 ? 9.922 9.594 10.062 1 96.19 146 ALA B C 1
ATOM 2483 O O . ALA B 1 146 ? 9.234 10.172 9.219 1 96.19 146 ALA B O 1
ATOM 2484 N N . THR B 1 147 ? 9.516 8.602 10.789 1 97.81 147 THR B N 1
ATOM 2485 C CA . THR B 1 147 ? 8.102 8.242 10.812 1 97.81 147 THR B CA 1
ATOM 2486 C C . THR B 1 147 ? 7.512 8.477 12.203 1 97.81 147 THR B C 1
ATOM 2488 O O . THR B 1 147 ? 8.156 8.195 13.211 1 97.81 147 THR B O 1
ATOM 2491 N N . ILE B 1 148 ? 6.289 8.984 12.18 1 98.06 148 ILE B N 1
ATOM 2492 C CA . ILE B 1 148 ? 5.574 9.219 13.43 1 98.06 148 ILE B CA 1
ATOM 2493 C C . ILE B 1 148 ? 4.266 8.43 13.43 1 98.06 148 ILE B C 1
ATOM 2495 O O . ILE B 1 148 ? 3.508 8.477 12.453 1 98.06 148 ILE B O 1
ATOM 2499 N N . ASN B 1 149 ? 4.074 7.688 14.516 1 97.12 149 ASN B N 1
ATOM 2500 C CA . ASN B 1 149 ? 2.797 7.012 14.711 1 97.12 149 ASN B CA 1
ATOM 2501 C C . ASN B 1 149 ? 1.635 8 14.734 1 97.12 149 ASN B C 1
ATOM 2503 O O . ASN B 1 149 ? 1.695 9.016 15.438 1 97.12 149 ASN B O 1
ATOM 2507 N N . PRO B 1 150 ? 0.571 7.66 14.039 1 97.94 150 PRO B N 1
ATOM 2508 C CA . PRO B 1 150 ? -0.508 8.648 13.93 1 97.94 150 PRO B CA 1
ATOM 2509 C C . PRO B 1 150 ? -1.143 8.969 15.281 1 97.94 150 PRO B C 1
ATOM 2511 O O . PRO B 1 150 ? -1.494 10.125 15.539 1 97.94 150 PRO B O 1
ATOM 2514 N N . VAL B 1 151 ? -1.318 7.973 16.094 1 96.69 151 VAL B N 1
ATOM 2515 C CA . VAL B 1 151 ? -1.933 8.195 17.406 1 96.69 151 VAL B CA 1
ATOM 2516 C C . VAL B 1 151 ? -1.021 9.07 18.266 1 96.69 151 VAL B C 1
ATOM 2518 O O . VAL B 1 151 ? -1.479 10.031 18.875 1 96.69 151 VAL B O 1
ATOM 2521 N N . LYS B 1 152 ? 0.253 8.758 18.281 1 96.69 152 LYS B N 1
ATOM 2522 C CA . LYS B 1 152 ? 1.224 9.555 19.016 1 96.69 152 LYS B CA 1
ATOM 2523 C C . LYS B 1 152 ? 1.3 10.977 18.469 1 96.69 152 LYS B C 1
ATOM 2525 O O . LYS B 1 152 ? 1.395 11.938 19.25 1 96.69 152 LYS B O 1
ATOM 2530 N N . PHE B 1 153 ? 1.322 11.117 17.172 1 98.19 153 PHE B N 1
ATOM 2531 C CA . PHE B 1 153 ? 1.312 12.43 16.547 1 98.19 153 PHE B CA 1
ATOM 2532 C C . PHE B 1 153 ? 0.137 13.266 17.047 1 98.19 153 PHE B C 1
ATOM 2534 O O . PHE B 1 153 ? 0.315 14.406 17.484 1 98.19 153 PHE B O 1
ATOM 2541 N N . TRP B 1 154 ? -1.006 12.688 17 1 97.88 154 TRP B N 1
ATOM 2542 C CA . TRP B 1 154 ? -2.248 13.391 17.297 1 97.88 154 TRP B CA 1
ATOM 2543 C C . TRP B 1 154 ? -2.309 13.766 18.781 1 97.88 154 TRP B C 1
ATOM 2545 O O . TRP B 1 154 ? -2.664 14.898 19.125 1 97.88 154 TRP B O 1
ATOM 2555 N N . ARG B 1 155 ? -1.899 12.922 19.594 1 95.38 155 ARG B N 1
ATOM 2556 C CA . ARG B 1 155 ? -2.133 13.07 21.016 1 95.38 155 ARG B CA 1
ATOM 2557 C C . ARG B 1 155 ? -0.985 13.82 21.688 1 95.38 155 ARG B C 1
ATOM 2559 O O . ARG B 1 155 ? -1.193 14.547 22.672 1 95.38 155 ARG B O 1
ATOM 2566 N N . ARG B 1 156 ? 0.207 13.695 21.188 1 94.31 156 ARG B N 1
ATOM 2567 C CA . ARG B 1 156 ? 1.371 14.203 21.906 1 94.31 156 ARG B CA 1
ATOM 2568 C C . ARG B 1 156 ? 2.115 15.25 21.094 1 94.31 156 ARG B C 1
ATOM 2570 O O . ARG B 1 156 ? 2.316 16.375 21.547 1 94.31 156 ARG B O 1
ATOM 2577 N N . TYR B 1 157 ? 2.402 14.992 19.859 1 95.38 157 TYR B N 1
ATOM 2578 C CA . TYR B 1 157 ? 3.275 15.852 19.078 1 95.38 157 TYR B CA 1
ATOM 2579 C C . TYR B 1 157 ? 2.531 17.094 18.594 1 95.38 157 TYR B C 1
ATOM 2581 O O . TYR B 1 157 ? 3.051 18.203 18.672 1 95.38 157 TYR B O 1
ATOM 2589 N N . LEU B 1 158 ? 1.309 16.891 18.141 1 96.62 158 LEU B N 1
ATOM 2590 C CA . LEU B 1 158 ? 0.557 18 17.562 1 96.62 158 LEU B CA 1
ATOM 2591 C C . LEU B 1 158 ? 0.311 19.078 18.609 1 96.62 158 LEU B C 1
ATOM 2593 O O . LEU B 1 158 ? 0.61 20.25 18.359 1 96.62 158 LEU B O 1
ATOM 2597 N N . PRO B 1 159 ? -0.186 18.75 19.781 1 94.62 159 PRO B N 1
ATOM 2598 C CA . PRO B 1 159 ? -0.358 19.797 20.797 1 94.62 159 PRO B CA 1
ATOM 2599 C C . PRO B 1 159 ? 0.948 20.5 21.141 1 94.62 159 PRO B C 1
ATOM 2601 O O . PRO B 1 159 ? 0.958 21.734 21.312 1 94.62 159 PRO B O 1
ATOM 2604 N N . ARG B 1 160 ? 2.027 19.797 21.172 1 92.75 160 ARG B N 1
ATOM 2605 C CA . ARG B 1 160 ? 3.33 20.391 21.469 1 92.75 160 ARG B CA 1
ATOM 2606 C C . ARG B 1 160 ? 3.756 21.344 20.359 1 92.75 160 ARG B C 1
ATOM 2608 O O . ARG B 1 160 ? 4.254 22.438 20.641 1 92.75 160 ARG B O 1
ATOM 2615 N N . LEU B 1 161 ? 3.562 20.969 19.109 1 93.88 161 LEU B N 1
ATOM 2616 C CA . LEU B 1 161 ? 3.967 21.766 17.953 1 93.88 161 LEU B CA 1
ATOM 2617 C C . LEU B 1 161 ? 3.125 23.031 17.859 1 93.88 161 LEU B C 1
ATOM 2619 O O . LEU B 1 161 ? 3.562 24.031 17.266 1 93.88 161 LEU B O 1
ATOM 2623 N N . LYS B 1 162 ? 1.934 22.969 18.469 1 93.75 162 LYS B N 1
ATOM 2624 C CA . LYS B 1 162 ? 1.048 24.125 18.438 1 93.75 162 LYS B CA 1
ATOM 2625 C C . LYS B 1 162 ?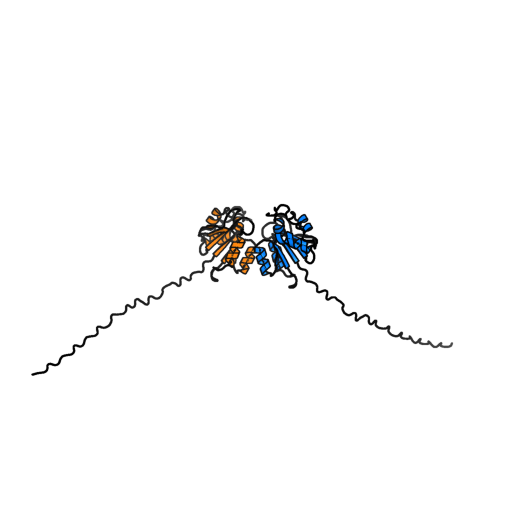 1.253 25.016 19.656 1 93.75 162 LYS B C 1
ATOM 2627 O O . LYS B 1 162 ? 0.641 26.078 19.766 1 93.75 162 LYS B O 1
ATOM 2632 N N . GLY B 1 163 ? 2.242 24.562 20.516 1 86.75 163 GLY B N 1
ATOM 2633 C CA . GLY B 1 163 ? 2.496 25.328 21.734 1 86.75 163 GLY B CA 1
ATOM 2634 C C . GLY B 1 163 ? 1.406 25.172 22.781 1 86.75 163 GLY B C 1
ATOM 2635 O O . GLY B 1 163 ? 1.206 26.047 23.609 1 86.75 163 GLY B O 1
ATOM 2636 N N . LEU B 1 164 ? 0.621 24.25 22.531 1 70.25 164 LEU B N 1
ATOM 2637 C CA . LEU B 1 164 ? -0.456 24 23.484 1 70.25 164 LEU B CA 1
ATOM 2638 C C . LEU B 1 164 ? 0.042 23.188 24.672 1 70.25 164 LEU B C 1
ATOM 2640 O O . LEU B 1 164 ? 1.019 22.438 24.547 1 70.25 164 LEU B O 1
ATOM 2644 N N . LYS B 1 165 ? -0.135 23.672 25.906 1 58.62 165 LYS B N 1
ATOM 2645 C CA . LYS B 1 165 ? 0.153 22.797 27.047 1 58.62 165 LYS B CA 1
ATOM 2646 C C . LYS B 1 165 ? -0.383 21.391 26.797 1 58.62 165 LYS B C 1
ATOM 2648 O O . LYS B 1 165 ? -1.426 21.219 26.172 1 58.62 165 LYS B O 1
ATOM 2653 N N . THR B 1 166 ? 0.449 20.406 26.781 1 51.19 166 THR B N 1
ATOM 2654 C CA . THR B 1 166 ? 0.026 19.016 26.562 1 51.19 166 THR B CA 1
ATOM 2655 C C . THR B 1 166 ? -1.345 18.766 27.188 1 51.19 166 THR B C 1
ATOM 2657 O O . THR B 1 166 ? -1.497 18.828 28.406 1 51.19 166 THR B O 1
ATOM 2660 N N . ASP B 1 167 ? -2.361 19.453 26.891 1 45.34 167 ASP B N 1
ATOM 2661 C CA . ASP B 1 167 ? -3.701 19.094 27.344 1 45.34 167 ASP B CA 1
ATOM 2662 C C . ASP B 1 167 ? -4.223 17.859 26.609 1 45.34 167 ASP B C 1
ATOM 2664 O O . ASP B 1 167 ? -3.967 17.688 25.422 1 45.34 167 ASP B O 1
ATOM 2668 N N . TYR B 1 168 ? -4.359 16.656 27.266 1 49.59 168 TYR B N 1
ATOM 2669 C CA . TYR B 1 168 ? -5.008 15.43 26.844 1 49.59 168 TYR B CA 1
ATOM 2670 C C . TYR B 1 168 ? -6.277 15.719 26.047 1 49.59 168 TYR B C 1
ATOM 2672 O O . TYR B 1 168 ? -7.141 14.852 25.906 1 49.59 168 TYR B O 1
ATOM 2680 N N . SER B 1 169 ? -6.402 16.875 25.703 1 49.47 169 SER B N 1
ATOM 2681 C CA . SER B 1 169 ? -7.668 17.25 25.094 1 49.47 169 SER B CA 1
ATOM 2682 C C . SER B 1 169 ? -7.871 16.547 23.75 1 49.47 169 SER B C 1
ATOM 2684 O O . SER B 1 169 ? -9 16.391 23.297 1 49.47 169 SER B O 1
ATOM 2686 N N . ASN B 1 170 ? -6.836 16.406 23.031 1 50.62 170 ASN B N 1
ATOM 2687 C CA . ASN B 1 170 ? -6.996 15.625 21.812 1 50.62 170 ASN B CA 1
ATOM 2688 C C . ASN B 1 170 ? -7.152 14.141 22.109 1 50.62 170 ASN B C 1
ATOM 2690 O O . ASN B 1 170 ? -7.172 13.312 21.203 1 50.62 170 ASN B O 1
ATOM 2694 N N . ALA B 1 171 ? -7.074 13.812 23.484 1 47.91 171 ALA B N 1
ATOM 2695 C CA . ALA B 1 171 ? -7.254 12.43 23.906 1 47.91 171 ALA B CA 1
ATOM 2696 C C . ALA B 1 171 ? -8.68 11.953 23.656 1 47.91 171 ALA B C 1
ATOM 2698 O O . ALA B 1 171 ? -9.633 12.719 23.812 1 47.91 171 ALA B O 1
ATOM 2699 N N . PRO B 1 172 ? -8.719 10.719 23.172 1 44.38 172 PRO B N 1
ATOM 2700 C CA . PRO B 1 172 ? -10.109 10.273 23.062 1 44.38 172 PRO B CA 1
ATOM 2701 C C . PRO B 1 172 ? -10.883 10.398 24.375 1 44.38 172 PRO B C 1
ATOM 2703 O O . PRO B 1 172 ? -10.297 10.281 25.453 1 44.38 172 PRO B O 1
ATOM 2706 N N . ARG B 1 173 ? -11.898 11.117 24.359 1 39.75 173 ARG B N 1
ATOM 2707 C CA . ARG B 1 173 ? -12.742 11.273 25.547 1 39.75 173 ARG B CA 1
ATOM 2708 C C . ARG B 1 173 ? -12.789 9.984 26.359 1 39.75 173 ARG B C 1
ATOM 2710 O O . ARG B 1 173 ? -12.711 10.016 27.594 1 39.75 173 ARG B O 1
ATOM 2717 N N . GLY B 1 174 ? -13.297 8.758 25.922 1 40.5 174 GLY B N 1
ATOM 2718 C CA . GLY B 1 174 ? -13.859 7.68 26.719 1 40.5 174 GLY B CA 1
ATOM 2719 C C . GLY B 1 174 ? -12.82 6.723 27.266 1 40.5 174 GLY B C 1
ATOM 2720 O O . GLY B 1 174 ? -13.148 5.609 27.688 1 40.5 174 GLY B O 1
ATOM 2721 N N . GLU B 1 175 ? -11.594 6.82 27.047 1 37.5 175 GLU B N 1
ATOM 2722 C CA . GLU B 1 175 ? -10.938 5.66 27.641 1 37.5 175 GLU B CA 1
ATOM 2723 C C . GLU B 1 175 ? -10.875 5.781 29.156 1 37.5 175 GLU B C 1
ATOM 2725 O O . GLU B 1 175 ? -10.445 6.805 29.688 1 37.5 175 GLU B O 1
ATOM 2730 N N . PRO B 1 176 ? -11.664 4.969 29.906 1 37.09 176 PRO B N 1
ATOM 2731 C CA . PRO B 1 176 ? -11.609 4.863 31.375 1 37.09 176 PRO B CA 1
ATOM 2732 C C . PRO B 1 176 ? -10.18 4.75 31.891 1 37.09 176 PRO B C 1
ATOM 2734 O O . PRO B 1 176 ? -9.289 4.297 31.172 1 37.09 176 PRO B O 1
ATOM 2737 N N . GLU B 1 177 ? -9.695 5.609 32.844 1 34.78 177 GLU B N 1
ATOM 2738 C CA . GLU B 1 177 ? -8.516 5.488 33.688 1 34.78 177 GLU B CA 1
ATOM 2739 C C . GLU B 1 177 ? -8.344 4.059 34.188 1 34.78 177 GLU B C 1
ATOM 2741 O O . GLU B 1 177 ? -9.266 3.475 34.75 1 34.78 177 GLU B O 1
ATOM 2746 N N . ASP B 1 178 ? -7.758 3.123 33.5 1 31.56 178 ASP B N 1
ATOM 2747 C CA . ASP B 1 178 ? -7.516 1.929 34.312 1 31.56 178 ASP B CA 1
ATOM 2748 C C . ASP B 1 178 ? -7.055 2.295 35.719 1 31.56 178 ASP B C 1
ATOM 2750 O O . ASP B 1 178 ? -5.988 2.893 35.875 1 31.56 178 ASP B O 1
ATOM 2754 N N . ALA B 1 179 ? -8.078 2.59 36.625 1 26.69 179 ALA B N 1
ATOM 2755 C CA . ALA B 1 179 ? -7.836 2.408 38.062 1 26.69 179 ALA B CA 1
ATOM 2756 C C . ALA B 1 179 ? -7.461 0.963 38.375 1 26.69 179 ALA B C 1
ATOM 2758 O O . ALA B 1 179 ? -8.039 0.029 37.812 1 26.69 179 ALA B O 1
#

pLDDT: mean 76.78, std 25.56, range [25.97, 98.88]

Foldseek 3Di:
DDDPDPPPPDPPPPPDPDPPPVPPPPPPPPVPVPQLQAEEEEAQVQLQPDPLQDHDDVRNLVLLFQFPRHAYEYEAEAAPPDDWDWDDGRHIYTYHGHDDDPRGDGSLNVVLCQLPPPVNSPVNYAYEYEHPDPVSCVSCVVSVHHYDHSVCCQQPVSCVRNVHDSDSVSPRPDDPPPD/DDPDDPPPDDPPPPPPDDPPPPPPPPPPPPVPVPQLQAEEEEAQVQLQPDPLQDHDDVRNLVLLFQFARHAYEYEAEAAPPDDWDWDDGRHIYTYHGHDDDPRGDGSLNVVLCQLPPPVNSPVNYAYEYEHPDPVSCVSCVVSVHHYDHSVCCQQPVSCVRNVHDSDSVSPRPDDPPPD

Nearest PDB structures (foldseek):
  4yhb-assembly1_A  TM=4.881E-01  e=4.878E-01  Thermobifida fusca TM51
  2idm-assembly1_A  TM=2.856E-01  e=5.350E-02  Escherichia coli
  2d1y-assembly1_C  TM=5.733E-01  e=1.677E+00  Thermus thermophilus
  2d1y-assembly1_A  TM=5.977E-01  e=1.910E+00  Thermus thermophilus
  7xqm-assembly1_D  TM=6.037E-01  e=9.701E+00  Thermus thermophilus HB27

InterPro domains:
  IPR010298 Ribosome-associated endoribonuclease 1 [PF05991] (45-156)

Organism: Emiliania huxleyi (strain CCMP1516) (NCBI:txid280463)

Solvent-accessible surface area (backbone atoms only — not comparable to full-atom values): 20812 Å² total; per-residue (Å²): 140,83,84,76,82,81,78,79,76,80,77,76,77,72,77,81,73,79,76,76,76,73,72,71,58,70,84,66,82,67,71,65,67,74,68,53,61,26,36,35,41,31,37,39,59,59,41,40,68,38,88,62,41,60,65,57,70,69,56,34,42,61,70,55,33,65,51,54,82,40,49,44,38,38,29,27,61,28,51,74,86,36,63,66,46,74,46,74,74,64,30,25,36,38,32,24,22,19,60,67,74,89,72,34,36,50,36,66,57,53,52,52,44,54,62,70,40,67,90,35,56,54,102,60,31,51,44,34,35,30,44,78,51,66,70,60,48,51,52,30,51,75,61,71,27,46,76,34,49,39,67,54,37,55,47,51,47,47,35,48,38,50,68,40,72,81,52,68,70,58,38,54,82,78,68,74,72,88,122,141,83,83,77,80,80,78,81,77,80,78,77,77,73,79,81,77,80,75,77,77,74,72,71,62,70,84,71,81,68,70,65,68,75,69,53,58,25,37,35,40,30,39,38,59,59,41,40,66,39,87,62,42,60,66,57,72,69,56,34,43,61,70,54,34,65,51,54,82,38,48,42,36,38,30,26,61,28,49,74,86,35,62,66,45,75,45,75,77,64,30,24,37,36,31,24,21,18,58,66,73,89,72,33,36,49,36,66,57,52,51,51,46,55,62,70,41,70,90,34,55,54,101,62,31,51,44,34,34,31,44,78,51,66,69,60,48,51,52,31,50,75,62,70,27,46,75,34,49,40,66,54,37,55,46,51,48,46,36,50,38,49,68,39,72,81,52,69,72,58,38,55,84,77,72,75,74,86,123

Radius of gyration: 38.52 Å; Cα contacts (8 Å, |Δi|>4): 545; chains: 2; bounding box: 80×197×74 Å